Protein AF-A0A0C3EF83-F1 (afdb_monomer)

Radius of gyration: 28.81 Å; Cα contacts (8 Å, |Δi|>4): 236; chains: 1; bounding box: 67×46×87 Å

Foldseek 3Di:
DPDDPVLQDPPPPPLSCCLPVDPDDCPPVSCVVSVVVSVVSSVVSVVVVVVVVQVVLLVVQLVVVVVLVCVVLVPDPPDLLSLLAFASLQLCVQPVNVVVSRDPDDHDDNVNVVVCVVSSVVSSVVSSVVLLVLLLVLVDPPPPPDPDDDDDPDPPVPDRPSLLLQFLLSWKAQLDPPPRAIDGPPVSSVDCCNNVPPDGPVVRSVSIHGPNQLSVLVQVVCVVVVHDRSDGNVVQQVCAQPDADPPPDPVRRGRHRPRCSSPVPVVPD

Sequence (269 aa):
MGWDEKYFTSRWNLEWTALVNQPRELTPRIWKIIRPKLEAILEASKAAELKMARQARLLQRRSELIPIWSKFVGGMPDTQERWLMPNLVDAGSLPTIADMLMEDDTPLTEERFFARVDPILSDVGHFQRTVKRDLVKLLTPKKNPPKTTSRTADNVEGDVDLTVLDNASSLFYCPTWNCGQLFGFPAIFAHSHVKGASLAWDALKHLIKHAGEAGSIVLQVLKIFGLAKDTHSASLNELDGRCVCLCGHPKFRAPMDFIPLVRPDLYSF

Secondary structure (DSSP, 8-state):
----GGGS--TT-HHHHHHH--SS---HHHHHHHHHHHHHHHHHHHHHHHHHHHHHHHHHHHHHHHHHHHHHHHHS-SSHHHHTSPPHHHHTTSHHHHHHHHSSS----HHHHHTTHHHHHHHHHHHHHHHHHHHHHHHS---PPPS---------------GGGGBTT-EEE-SSTTT--EEETTHHHHSHHHHT-SS-HHHHTTT-EE-HHHHHHHHHHHHHTT--TT-BHHHHHTTTT-B--TT--GGG-S-B-HHHHH-GGGG--

Solvent-accessible surface area (backbone atoms only — not comparable to full-atom values): 15884 Å² total; per-residue (Å²): 135,91,69,65,73,87,41,56,70,61,93,80,40,63,67,59,44,59,68,71,67,50,99,58,83,80,43,75,71,55,41,69,64,44,49,64,55,54,50,51,51,36,51,52,42,47,52,50,51,52,51,50,52,52,50,53,50,40,52,51,40,53,60,47,42,49,63,49,53,51,49,55,62,62,72,46,66,99,43,72,71,54,36,60,51,67,36,74,61,40,42,56,63,31,65,64,45,35,49,63,54,66,50,80,98,59,82,73,47,65,68,64,53,60,76,42,44,68,62,44,51,51,44,48,52,54,48,43,52,49,51,52,53,55,51,50,58,52,68,48,78,81,69,76,74,72,93,69,92,70,94,71,89,76,84,72,82,65,90,72,78,66,67,59,44,44,18,53,40,37,31,29,34,51,59,51,90,87,63,75,47,76,29,42,62,67,55,48,36,62,35,64,78,54,49,67,37,93,58,36,62,84,64,45,60,75,48,43,40,57,34,63,68,46,21,53,45,38,49,52,54,29,52,75,73,72,46,60,82,76,40,41,38,70,68,46,61,72,47,42,60,65,45,61,55,85,83,72,50,80,94,36,64,57,55,34,41,62,67,54,71,51,43,61,76,83,67,76,122

Organism: Piloderma croceum (strain F 1598) (NCBI:txid765440)

Mean predicted aligned error: 6.52 Å

Structure (mmCIF, N/CA/C/O backbone):
data_AF-A0A0C3EF83-F1
#
_entry.id   AF-A0A0C3EF83-F1
#
loop_
_atom_site.group_PDB
_atom_site.id
_atom_site.type_symbol
_atom_site.label_atom_id
_atom_site.label_alt_id
_atom_site.label_comp_id
_atom_site.label_asym_id
_atom_site.label_entity_id
_atom_site.label_seq_id
_atom_site.pdbx_PDB_ins_code
_atom_site.Cartn_x
_atom_site.Cartn_y
_atom_site.Cartn_z
_atom_site.occupancy
_atom_site.B_iso_or_equiv
_atom_site.auth_seq_id
_atom_site.auth_comp_id
_atom_site.auth_asym_id
_atom_site.auth_atom_id
_atom_site.pdbx_PDB_model_num
ATOM 1 N N . MET A 1 1 ? 27.294 0.255 -41.220 1.00 70.00 1 MET A N 1
ATOM 2 C CA . MET A 1 1 ? 26.797 -0.841 -40.357 1.00 70.00 1 MET A CA 1
ATOM 3 C C . MET A 1 1 ? 25.281 -0.773 -40.106 1.00 70.00 1 MET A C 1
ATOM 5 O O . MET A 1 1 ? 24.789 -1.636 -39.403 1.00 70.00 1 MET A O 1
ATOM 9 N N . GLY A 1 2 ? 24.528 0.179 -40.688 1.00 86.12 2 GLY A N 1
ATOM 10 C CA . GLY A 1 2 ? 23.056 0.218 -40.574 1.00 86.12 2 GLY A CA 1
ATOM 11 C C . GLY A 1 2 ? 22.508 0.649 -39.205 1.00 86.12 2 GLY A C 1
ATOM 12 O O . GLY A 1 2 ? 21.301 0.628 -39.006 1.00 86.12 2 GLY A O 1
ATOM 13 N N . TRP A 1 3 ? 23.385 1.034 -38.277 1.00 87.56 3 TRP A N 1
ATOM 14 C CA . TRP A 1 3 ? 23.021 1.542 -36.958 1.00 87.56 3 TRP A CA 1
ATOM 15 C C . TRP A 1 3 ? 22.771 3.049 -37.008 1.00 87.56 3 TRP A C 1
ATOM 17 O O . TRP A 1 3 ? 23.495 3.766 -37.698 1.00 87.56 3 TRP A O 1
ATOM 27 N N . ASP A 1 4 ? 21.767 3.499 -36.261 1.00 87.81 4 ASP A N 1
ATOM 28 C CA . ASP A 1 4 ? 21.498 4.917 -36.008 1.00 87.81 4 ASP A CA 1
ATOM 29 C C . ASP A 1 4 ? 22.619 5.502 -35.128 1.00 87.81 4 ASP A C 1
ATOM 31 O O . ASP A 1 4 ? 23.035 4.879 -34.145 1.00 87.81 4 ASP A O 1
ATOM 35 N N . GLU A 1 5 ? 23.113 6.686 -35.496 1.00 88.25 5 GLU A N 1
ATOM 36 C CA . GLU A 1 5 ? 24.227 7.376 -34.836 1.00 88.25 5 GLU A CA 1
ATOM 37 C C . GLU A 1 5 ? 23.939 7.649 -33.355 1.00 88.25 5 GLU A C 1
ATOM 39 O O . GLU A 1 5 ? 24.857 7.631 -32.539 1.00 88.25 5 GLU A O 1
ATOM 44 N N . LYS A 1 6 ? 22.665 7.798 -32.966 1.00 87.69 6 LYS A N 1
ATOM 45 C CA . LYS A 1 6 ? 22.286 8.018 -31.559 1.00 87.69 6 LYS A CA 1
ATOM 46 C C . LYS A 1 6 ? 22.685 6.876 -30.619 1.00 87.69 6 LYS A C 1
ATOM 48 O O . LYS A 1 6 ? 22.855 7.101 -29.426 1.00 87.69 6 LYS A O 1
ATOM 53 N N . TYR A 1 7 ? 22.836 5.656 -31.144 1.00 83.00 7 TYR A N 1
ATOM 54 C CA . TYR A 1 7 ? 23.257 4.500 -30.350 1.00 83.00 7 TYR A CA 1
ATOM 55 C C . TYR A 1 7 ? 24.771 4.413 -30.197 1.00 83.00 7 TYR A C 1
ATOM 57 O O . TYR A 1 7 ? 25.251 3.570 -29.435 1.00 83.00 7 TYR A O 1
ATOM 65 N N . PHE A 1 8 ? 25.531 5.246 -30.914 1.00 85.69 8 PHE A N 1
ATOM 66 C CA . PHE A 1 8 ? 26.974 5.278 -30.762 1.00 85.69 8 PHE A CA 1
ATOM 67 C C . PHE A 1 8 ? 27.268 5.773 -29.358 1.00 85.69 8 PHE A C 1
ATOM 69 O O . PHE A 1 8 ? 26.918 6.888 -28.966 1.00 85.69 8 PHE A O 1
ATOM 76 N N . THR A 1 9 ? 27.861 4.884 -28.565 1.00 77.25 9 THR A N 1
ATOM 77 C CA . THR A 1 9 ? 28.159 5.173 -27.171 1.00 77.25 9 THR A CA 1
ATOM 78 C C . THR A 1 9 ? 28.987 6.444 -27.095 1.00 77.25 9 THR A C 1
ATOM 80 O O . THR A 1 9 ? 29.851 6.663 -27.946 1.00 77.25 9 THR A O 1
ATOM 83 N N . SER A 1 10 ? 28.745 7.273 -26.076 1.00 76.50 10 SER A N 1
ATOM 84 C CA . SER A 1 10 ? 29.515 8.507 -25.925 1.00 76.50 10 SER A CA 1
ATOM 85 C C . SER A 1 10 ? 31.019 8.213 -25.981 1.00 76.50 10 SER A C 1
ATOM 87 O O . SER A 1 10 ? 31.455 7.129 -25.586 1.00 76.50 10 SER A O 1
ATOM 89 N N . ARG A 1 11 ? 31.822 9.203 -26.386 1.00 71.69 11 ARG A N 1
ATOM 90 C CA . ARG A 1 11 ? 33.301 9.145 -26.392 1.00 71.69 11 ARG A CA 1
ATOM 91 C C . ARG A 1 11 ? 33.940 8.646 -25.082 1.00 71.69 11 ARG A C 1
ATOM 93 O O . ARG A 1 11 ? 35.128 8.344 -25.050 1.00 71.69 11 ARG A O 1
ATOM 100 N N . TRP A 1 12 ? 33.158 8.578 -24.006 1.00 73.88 12 TRP A N 1
ATOM 101 C CA . TRP A 1 12 ? 33.540 8.098 -22.685 1.00 73.88 12 TRP A CA 1
ATOM 102 C C . TRP A 1 12 ? 33.384 6.581 -22.485 1.00 73.88 12 TRP A C 1
ATOM 104 O O . TRP A 1 12 ? 33.789 6.076 -21.442 1.00 73.88 12 TRP A O 1
ATOM 114 N N . ASN A 1 13 ? 32.833 5.827 -23.446 1.00 87.44 13 ASN A N 1
ATOM 115 C CA . ASN A 1 13 ? 32.869 4.366 -23.388 1.00 87.44 13 ASN A CA 1
ATOM 116 C C . ASN A 1 13 ? 34.285 3.881 -23.744 1.00 87.44 13 ASN A C 1
ATOM 118 O O . ASN A 1 13 ? 34.687 3.870 -24.907 1.00 87.44 13 ASN A O 1
ATOM 122 N N . LEU A 1 14 ? 35.051 3.504 -22.718 1.00 90.56 14 LEU A N 1
ATOM 123 C CA . LEU A 1 14 ? 36.450 3.094 -22.853 1.00 90.56 14 LEU A CA 1
ATOM 124 C C . LEU A 1 14 ? 36.625 1.860 -23.746 1.00 90.56 14 LEU A C 1
ATOM 126 O O . LEU A 1 14 ? 37.608 1.783 -24.477 1.00 90.56 14 LEU A O 1
ATOM 130 N N . GLU A 1 15 ? 35.678 0.920 -23.716 1.00 92.31 15 GLU A N 1
ATOM 131 C CA . GLU A 1 15 ? 35.739 -0.302 -24.521 1.00 92.31 15 GLU A CA 1
ATOM 132 C C . GLU A 1 15 ? 35.537 0.009 -26.007 1.00 92.31 15 GLU A C 1
ATOM 134 O O . GLU A 1 15 ? 36.329 -0.417 -26.847 1.00 92.31 15 GLU A O 1
ATOM 139 N N . TRP A 1 16 ? 34.539 0.832 -26.327 1.00 93.06 16 TRP A N 1
ATOM 140 C CA . TRP A 1 16 ? 34.314 1.333 -27.681 1.00 93.06 16 TRP A CA 1
ATOM 141 C C . TRP A 1 16 ? 35.537 2.089 -28.209 1.00 93.06 16 TRP A C 1
ATOM 143 O O . TRP A 1 16 ? 36.054 1.783 -29.284 1.00 93.06 16 TRP A O 1
ATOM 153 N N . THR A 1 17 ? 36.044 3.043 -27.427 1.00 91.44 17 THR A N 1
ATOM 154 C CA . THR A 1 17 ? 37.211 3.854 -27.787 1.00 91.44 17 THR A CA 1
ATOM 155 C C . THR A 1 17 ? 38.451 2.984 -27.996 1.00 91.44 17 THR A C 1
ATOM 157 O O . THR A 1 17 ? 39.172 3.198 -28.964 1.00 91.44 17 THR A O 1
ATOM 160 N N . ALA A 1 18 ? 38.681 1.963 -27.165 1.00 93.12 18 ALA A N 1
ATOM 161 C CA . ALA A 1 18 ? 39.801 1.032 -27.329 1.00 93.12 18 ALA A CA 1
ATOM 162 C C . ALA A 1 18 ? 39.679 0.153 -28.588 1.00 93.12 18 ALA A C 1
ATOM 164 O O . ALA A 1 18 ? 40.687 -0.231 -29.186 1.00 93.12 18 ALA A O 1
ATOM 165 N N . LEU A 1 19 ? 38.452 -0.175 -29.001 1.00 93.06 19 LEU A N 1
ATOM 166 C CA . LEU A 1 19 ? 38.191 -0.942 -30.217 1.00 93.06 19 LEU A CA 1
ATOM 167 C C . LEU A 1 19 ? 38.349 -0.094 -31.485 1.00 93.06 19 LEU A C 1
ATOM 169 O O . LEU A 1 19 ? 38.880 -0.593 -32.473 1.00 93.06 19 LEU A O 1
ATOM 173 N N . VAL A 1 20 ? 37.910 1.165 -31.470 1.00 90.75 20 VAL A N 1
ATOM 174 C CA . VAL A 1 20 ? 37.935 2.044 -32.652 1.00 90.75 20 VAL A CA 1
ATOM 175 C C . VAL A 1 20 ? 39.277 2.766 -32.807 1.00 90.75 20 VAL A C 1
ATOM 177 O O . VAL A 1 20 ? 39.812 2.825 -33.913 1.00 90.75 20 VAL A O 1
ATOM 180 N N . ASN A 1 21 ? 39.868 3.258 -31.715 1.00 91.50 21 ASN A N 1
ATOM 181 C CA . ASN A 1 21 ? 41.103 4.048 -31.737 1.00 91.50 21 ASN A CA 1
ATOM 182 C C . ASN A 1 21 ? 42.337 3.164 -31.543 1.00 91.50 21 ASN A C 1
ATOM 184 O O . ASN A 1 21 ? 43.102 3.320 -30.588 1.00 91.50 21 ASN A O 1
ATOM 188 N N . GLN A 1 22 ? 42.531 2.213 -32.454 1.00 90.50 22 GLN A N 1
ATOM 189 C CA . GLN A 1 22 ? 43.746 1.408 -32.463 1.00 90.50 22 GLN A CA 1
ATOM 190 C C . GLN A 1 22 ? 44.892 2.174 -33.138 1.00 90.50 22 GLN A C 1
ATOM 192 O O . GLN A 1 22 ? 44.680 2.805 -34.169 1.00 90.50 22 GLN A O 1
ATOM 197 N N . PRO A 1 23 ? 46.132 2.087 -32.620 1.00 94.19 23 PRO A N 1
ATOM 198 C CA . PRO A 1 23 ? 47.292 2.741 -33.235 1.00 94.19 23 PRO A CA 1
ATOM 199 C C . PRO A 1 23 ? 47.690 2.126 -34.586 1.00 94.19 23 PRO A C 1
ATOM 201 O O . PRO A 1 23 ? 48.554 2.655 -35.277 1.00 94.19 23 PRO A O 1
ATOM 204 N N . ARG A 1 24 ? 47.105 0.978 -34.948 1.00 92.25 24 ARG A N 1
ATOM 205 C CA . ARG A 1 24 ? 47.346 0.266 -36.205 1.00 92.25 24 ARG A CA 1
ATOM 206 C C . ARG A 1 24 ? 46.140 0.428 -37.117 1.00 92.25 24 ARG A C 1
ATOM 208 O O . ARG A 1 24 ? 45.010 0.459 -36.637 1.00 92.25 24 ARG A O 1
ATOM 215 N N . GLU A 1 25 ? 46.381 0.441 -38.424 1.00 92.88 25 GLU A N 1
ATOM 216 C CA . GLU A 1 25 ? 45.306 0.477 -39.413 1.00 92.88 25 GLU A CA 1
ATOM 217 C C . GLU A 1 25 ? 44.348 -0.713 -39.245 1.00 92.88 25 GLU A C 1
ATOM 219 O O . GLU A 1 25 ? 44.763 -1.866 -39.070 1.00 92.88 25 GLU A O 1
ATOM 224 N N . LEU A 1 26 ? 43.044 -0.431 -39.320 1.00 92.88 26 LEU A N 1
ATOM 225 C CA . LEU A 1 26 ? 41.980 -1.427 -39.220 1.00 92.88 26 LEU A CA 1
ATOM 226 C C . LEU A 1 26 ? 41.915 -2.267 -40.505 1.00 92.88 26 LEU A C 1
ATOM 228 O O . LEU A 1 26 ? 41.059 -2.071 -41.365 1.00 92.88 26 LEU A O 1
ATOM 232 N N . THR A 1 27 ? 42.832 -3.228 -40.636 1.00 96.25 27 THR A N 1
ATOM 233 C CA . THR A 1 27 ? 42.828 -4.186 -41.754 1.00 96.25 27 THR A CA 1
ATOM 234 C C . THR A 1 27 ? 41.523 -4.999 -41.785 1.00 96.25 27 THR A C 1
ATOM 236 O O . THR A 1 27 ? 40.911 -5.211 -40.733 1.00 96.25 27 THR A O 1
ATOM 239 N N . PRO A 1 28 ? 41.114 -5.569 -42.937 1.00 96.94 28 PRO A N 1
ATOM 240 C CA . PRO A 1 28 ? 39.898 -6.387 -43.025 1.00 96.94 28 PRO A CA 1
ATOM 241 C C . PRO A 1 28 ? 39.838 -7.535 -42.003 1.00 96.94 28 PRO A C 1
ATOM 243 O O . PRO A 1 28 ? 38.771 -7.862 -41.482 1.00 96.94 28 PRO A O 1
ATOM 246 N N . ARG A 1 29 ? 40.994 -8.125 -41.664 1.00 96.00 29 ARG A N 1
ATOM 247 C CA . ARG A 1 29 ? 41.107 -9.165 -40.632 1.00 96.00 29 ARG A CA 1
ATOM 248 C C . ARG A 1 29 ? 40.818 -8.620 -39.233 1.00 96.00 29 ARG A C 1
ATOM 250 O O . ARG A 1 29 ? 40.078 -9.256 -38.488 1.00 96.00 29 ARG A O 1
ATOM 257 N N . ILE A 1 30 ? 41.398 -7.472 -38.880 1.00 94.62 30 ILE A N 1
ATOM 258 C CA . ILE A 1 30 ? 41.176 -6.806 -37.587 1.00 94.62 30 ILE A CA 1
ATOM 259 C C . ILE A 1 30 ? 39.714 -6.360 -37.481 1.00 94.62 30 ILE A C 1
ATOM 261 O O . ILE A 1 30 ? 3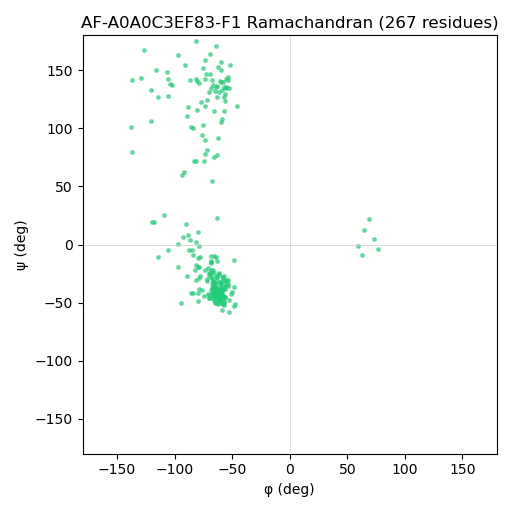9.056 -6.624 -36.476 1.00 94.62 30 ILE A O 1
ATOM 265 N N . TRP A 1 31 ? 39.170 -5.787 -38.555 1.00 94.62 31 TRP A N 1
ATOM 266 C CA . TRP A 1 31 ? 37.769 -5.390 -38.630 1.00 94.62 31 TRP A CA 1
ATOM 267 C C . TRP A 1 31 ? 36.813 -6.563 -38.393 1.00 94.62 31 TRP A C 1
ATOM 269 O O . TRP A 1 31 ? 35.883 -6.441 -37.600 1.00 94.62 31 TRP A O 1
ATOM 279 N N . LYS A 1 32 ? 37.074 -7.735 -38.993 1.00 96.56 32 LYS A N 1
ATOM 280 C CA . LYS A 1 32 ? 36.277 -8.957 -38.772 1.00 96.56 32 LYS A CA 1
ATOM 281 C C . LYS A 1 32 ? 36.229 -9.388 -37.296 1.00 96.56 32 LYS A C 1
ATOM 283 O O . LYS A 1 32 ? 35.248 -9.997 -36.885 1.00 96.56 32 LYS A O 1
ATOM 288 N N . ILE A 1 33 ? 37.262 -9.073 -36.511 1.00 96.12 33 ILE A N 1
ATOM 289 C CA . ILE A 1 33 ? 37.344 -9.386 -35.073 1.00 96.12 33 ILE A CA 1
ATOM 290 C C . ILE A 1 33 ? 36.639 -8.319 -34.226 1.00 96.12 33 ILE A C 1
ATOM 292 O O . ILE A 1 33 ? 35.967 -8.647 -33.251 1.00 96.12 33 ILE A O 1
ATOM 296 N N . ILE A 1 34 ? 36.810 -7.043 -34.573 1.00 95.50 34 ILE A N 1
ATOM 297 C CA . ILE A 1 34 ? 36.300 -5.914 -33.784 1.00 95.50 34 ILE A CA 1
ATOM 298 C C . ILE A 1 34 ? 34.808 -5.687 -34.019 1.00 95.50 34 ILE A C 1
ATOM 300 O O . ILE A 1 34 ? 34.079 -5.407 -33.071 1.00 95.50 34 ILE A O 1
ATOM 304 N N . ARG A 1 35 ? 34.340 -5.852 -35.259 1.00 94.12 35 ARG A N 1
ATOM 305 C CA . ARG A 1 35 ? 32.947 -5.626 -35.650 1.00 94.12 35 ARG A CA 1
ATOM 306 C C . ARG A 1 35 ? 31.914 -6.291 -34.724 1.00 94.12 35 ARG A C 1
ATOM 308 O O . ARG A 1 35 ? 31.066 -5.552 -34.236 1.00 94.12 35 ARG A O 1
ATOM 315 N N . PRO A 1 36 ? 31.966 -7.605 -34.419 1.00 96.44 36 PRO A N 1
ATOM 316 C CA . PRO A 1 36 ? 30.969 -8.221 -33.537 1.00 96.44 36 PRO A CA 1
ATOM 317 C C . PRO A 1 36 ? 30.994 -7.652 -32.110 1.00 96.44 36 PRO A C 1
ATOM 319 O O . PRO A 1 36 ? 29.960 -7.605 -31.453 1.00 96.44 36 PRO A O 1
ATOM 322 N N . LYS A 1 37 ? 32.150 -7.176 -31.626 1.00 95.75 37 LYS A N 1
ATOM 323 C CA . LYS A 1 37 ? 32.244 -6.513 -30.315 1.00 95.75 37 LYS A CA 1
ATOM 324 C C . LYS A 1 37 ? 31.587 -5.136 -30.339 1.00 95.75 37 LYS A C 1
ATOM 326 O O . LYS A 1 37 ? 30.853 -4.799 -29.419 1.00 95.75 37 LYS A O 1
ATOM 331 N N . LEU A 1 38 ? 31.815 -4.365 -31.404 1.00 93.62 38 LEU A N 1
ATOM 332 C CA . LEU A 1 38 ? 31.131 -3.086 -31.605 1.00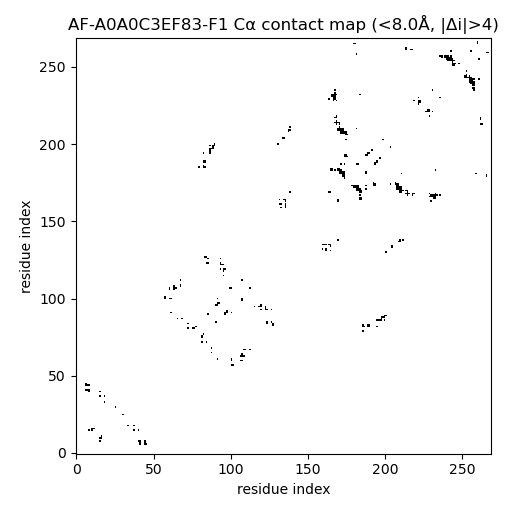 93.62 38 LEU A CA 1
ATOM 333 C C . LEU A 1 38 ? 29.615 -3.288 -31.716 1.00 93.62 38 LEU A C 1
ATOM 335 O O . LEU A 1 38 ? 28.868 -2.565 -31.070 1.00 93.62 38 LEU A O 1
ATOM 339 N N . GLU A 1 39 ? 29.158 -4.289 -32.474 1.00 94.62 39 GLU A N 1
ATOM 340 C CA . GLU A 1 39 ? 27.733 -4.631 -32.591 1.00 94.62 39 GLU A CA 1
ATOM 341 C C . GLU A 1 39 ? 27.129 -5.010 -31.226 1.00 94.62 39 GLU A C 1
ATOM 343 O O . GLU A 1 39 ? 26.085 -4.472 -30.868 1.00 94.62 39 GLU A O 1
ATOM 348 N N . ALA A 1 40 ? 27.821 -5.813 -30.408 1.00 94.88 40 ALA A N 1
ATOM 349 C CA . ALA A 1 40 ? 27.372 -6.145 -29.052 1.00 94.88 40 ALA A CA 1
ATOM 350 C C . ALA A 1 40 ? 27.264 -4.912 -28.131 1.00 94.88 40 ALA A C 1
ATOM 352 O O . ALA A 1 40 ? 26.302 -4.785 -27.371 1.00 94.88 40 ALA A O 1
ATOM 353 N N . ILE A 1 41 ? 28.217 -3.973 -28.213 1.00 93.38 41 ILE A N 1
ATOM 354 C CA . ILE A 1 41 ? 28.158 -2.709 -27.459 1.00 93.38 41 ILE A CA 1
ATOM 355 C C . ILE A 1 41 ? 26.946 -1.872 -27.900 1.00 93.38 41 ILE A C 1
ATOM 357 O O . ILE A 1 41 ? 26.241 -1.320 -27.052 1.00 93.38 41 ILE A O 1
ATOM 361 N N . LEU A 1 42 ? 26.669 -1.796 -29.206 1.00 92.69 42 LEU A N 1
ATOM 362 C CA . LEU A 1 42 ? 25.517 -1.061 -29.742 1.00 92.69 42 LEU A CA 1
ATOM 363 C C . LEU A 1 42 ? 24.186 -1.699 -29.334 1.00 92.69 42 LEU A C 1
ATOM 365 O O . LEU A 1 42 ? 23.264 -0.983 -28.943 1.00 92.69 42 LEU A O 1
ATOM 369 N N . GLU A 1 43 ? 24.086 -3.029 -29.363 1.00 94.56 43 GLU A N 1
ATOM 370 C CA . GLU A 1 43 ? 22.914 -3.767 -28.878 1.00 94.56 43 GLU A CA 1
ATOM 371 C C . GLU A 1 43 ? 22.655 -3.512 -27.393 1.00 94.56 43 GLU A C 1
ATOM 373 O O . GLU A 1 43 ? 21.523 -3.213 -27.005 1.00 94.56 43 GLU A O 1
ATOM 378 N N . ALA A 1 44 ? 23.703 -3.565 -26.567 1.00 92.94 44 ALA A N 1
ATOM 379 C CA . ALA A 1 44 ? 23.599 -3.279 -25.142 1.00 92.94 44 ALA A CA 1
ATOM 380 C C . ALA A 1 44 ? 23.166 -1.827 -24.889 1.00 92.94 44 ALA A C 1
ATOM 382 O O . ALA A 1 44 ? 22.292 -1.581 -24.056 1.00 92.94 44 ALA A O 1
ATOM 383 N N . SER A 1 45 ? 23.727 -0.873 -25.642 1.00 91.62 45 SER A N 1
ATOM 384 C CA . SER A 1 45 ? 23.360 0.545 -25.565 1.00 91.62 45 SER A CA 1
ATOM 385 C C . SER A 1 45 ? 21.890 0.764 -25.933 1.00 91.62 45 SER A C 1
ATOM 387 O O . SER A 1 45 ? 21.143 1.379 -25.172 1.00 91.62 45 SER A O 1
ATOM 389 N N . LYS A 1 46 ? 21.429 0.172 -27.042 1.00 93.31 46 LYS A N 1
ATOM 390 C CA . LYS A 1 46 ? 20.023 0.217 -27.465 1.00 93.31 46 LYS A CA 1
ATOM 391 C C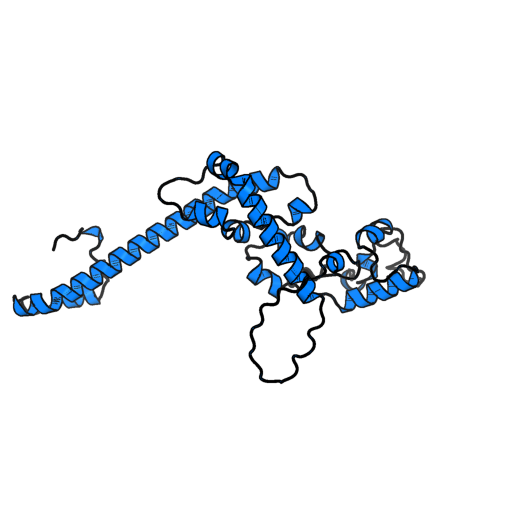 . LYS A 1 46 ? 19.091 -0.396 -26.417 1.00 93.31 46 LYS A C 1
ATOM 393 O O . LYS A 1 46 ? 18.050 0.182 -26.113 1.00 93.31 46 LYS A O 1
ATOM 398 N N . ALA A 1 47 ? 19.451 -1.544 -25.842 1.00 94.25 47 ALA A N 1
ATOM 399 C CA . ALA A 1 47 ? 18.664 -2.180 -24.787 1.00 94.25 47 ALA A CA 1
ATOM 400 C C . ALA A 1 47 ? 18.596 -1.315 -23.515 1.00 94.25 47 ALA A C 1
ATOM 402 O O . ALA A 1 47 ? 17.535 -1.209 -22.895 1.00 94.25 47 ALA A O 1
ATOM 403 N N . ALA A 1 48 ? 19.703 -0.667 -23.143 1.00 92.56 48 ALA A N 1
ATOM 404 C CA . ALA A 1 48 ? 19.753 0.257 -22.017 1.00 92.56 48 ALA A CA 1
ATOM 405 C C . ALA A 1 48 ? 18.876 1.495 -22.256 1.00 92.56 48 ALA A C 1
ATOM 407 O O . ALA A 1 48 ? 18.110 1.870 -21.369 1.00 92.56 48 ALA A O 1
ATOM 408 N N . GLU A 1 49 ? 18.923 2.089 -23.450 1.00 93.12 49 GLU A N 1
ATOM 409 C CA . GLU A 1 49 ? 18.076 3.226 -23.824 1.00 93.12 49 GLU A CA 1
ATOM 410 C C . GLU A 1 49 ? 16.590 2.857 -23.789 1.00 93.12 49 GLU A C 1
ATOM 412 O O . GLU A 1 49 ? 15.801 3.562 -23.163 1.00 93.12 49 GLU A O 1
ATOM 417 N N . LEU A 1 50 ? 16.209 1.708 -24.357 1.00 92.50 50 LEU A N 1
ATOM 418 C CA . LEU A 1 50 ? 14.834 1.202 -24.289 1.00 92.50 50 LEU A CA 1
ATOM 419 C C . LEU A 1 50 ? 14.379 0.979 -22.841 1.00 92.50 50 LEU A C 1
ATOM 421 O O . LEU A 1 50 ? 13.257 1.333 -22.478 1.00 92.50 50 LEU A O 1
ATOM 425 N N . LYS A 1 51 ? 15.252 0.433 -21.987 1.00 94.19 51 LYS A N 1
ATOM 426 C CA . LYS A 1 51 ? 14.967 0.251 -20.559 1.00 94.19 51 LYS A CA 1
ATOM 427 C C . LYS A 1 51 ? 14.782 1.591 -19.842 1.00 94.19 51 LYS A C 1
ATOM 429 O O . LYS A 1 51 ? 13.838 1.722 -19.065 1.00 94.19 51 LYS A O 1
ATOM 434 N N . MET A 1 52 ? 15.643 2.575 -20.103 1.00 93.75 52 MET A N 1
ATOM 435 C CA . MET A 1 52 ? 15.525 3.920 -19.530 1.00 93.75 52 MET A CA 1
ATOM 436 C C . MET A 1 52 ? 14.257 4.625 -20.009 1.00 93.75 52 MET A C 1
ATOM 438 O O . MET A 1 52 ? 13.536 5.174 -19.183 1.00 93.75 52 MET A O 1
ATOM 442 N N . ALA A 1 53 ? 13.937 4.556 -21.303 1.00 93.31 53 ALA A N 1
ATOM 443 C CA . ALA A 1 53 ? 12.710 5.115 -21.864 1.00 93.31 53 ALA A CA 1
ATOM 444 C C . ALA A 1 53 ? 11.464 4.480 -21.226 1.00 93.31 53 ALA A C 1
ATOM 446 O O . ALA A 1 53 ? 10.549 5.190 -20.809 1.00 93.31 53 ALA A O 1
ATOM 447 N N . ARG A 1 54 ? 11.462 3.151 -21.053 1.00 93.12 54 ARG A N 1
ATOM 448 C CA . ARG A 1 54 ? 10.394 2.428 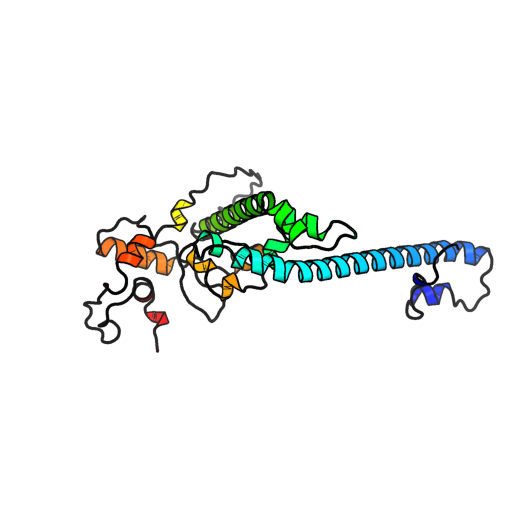-20.347 1.00 93.12 54 ARG A CA 1
ATOM 449 C C . ARG A 1 54 ? 10.272 2.867 -18.887 1.00 93.12 54 ARG A C 1
ATOM 451 O O . ARG A 1 54 ? 9.164 3.082 -18.406 1.00 93.12 54 ARG A O 1
ATOM 458 N N . GLN A 1 55 ? 11.389 3.022 -18.178 1.00 93.88 55 GLN A N 1
ATOM 459 C CA . GLN A 1 55 ? 11.386 3.469 -16.785 1.00 93.88 55 GLN A CA 1
ATOM 460 C C . GLN A 1 55 ? 10.920 4.925 -16.647 1.00 93.88 55 GLN A C 1
ATOM 462 O O . GLN A 1 55 ? 10.125 5.223 -15.759 1.00 93.88 55 GLN A O 1
ATOM 467 N N . ALA A 1 56 ? 11.366 5.817 -17.533 1.00 94.50 56 ALA A N 1
ATOM 468 C CA . ALA A 1 56 ? 10.917 7.205 -17.580 1.00 94.50 56 ALA A CA 1
ATOM 469 C C . ALA A 1 56 ? 9.404 7.284 -17.822 1.00 94.50 56 ALA A C 1
ATOM 471 O O . ALA A 1 56 ? 8.703 7.997 -17.107 1.00 94.50 56 ALA A O 1
ATOM 472 N N . ARG A 1 57 ? 8.884 6.472 -18.749 1.00 93.75 57 ARG A N 1
ATOM 473 C CA . ARG A 1 57 ? 7.446 6.353 -19.020 1.00 93.75 57 ARG A CA 1
ATOM 474 C C . ARG A 1 57 ? 6.667 5.839 -17.809 1.00 93.75 57 ARG A C 1
ATOM 476 O O . ARG A 1 57 ? 5.630 6.399 -17.471 1.00 93.75 57 ARG A O 1
ATOM 483 N N . LEU A 1 58 ? 7.178 4.820 -17.116 1.00 94.06 58 LEU A N 1
ATOM 484 C CA . LEU A 1 58 ? 6.563 4.319 -15.884 1.00 94.06 58 LEU A CA 1
ATOM 485 C C . LEU A 1 58 ? 6.494 5.411 -14.805 1.00 94.06 58 LEU A C 1
ATOM 487 O O . LEU A 1 58 ? 5.468 5.563 -14.146 1.00 94.06 58 LEU A O 1
ATOM 491 N N . LEU A 1 59 ? 7.573 6.178 -14.620 1.00 94.25 59 LEU A N 1
ATOM 492 C CA . LEU A 1 59 ? 7.615 7.286 -13.661 1.00 94.25 59 LEU A CA 1
ATOM 493 C C . LEU A 1 59 ? 6.627 8.394 -14.034 1.00 94.25 59 LEU A C 1
ATOM 495 O O . LEU A 1 59 ? 5.894 8.865 -13.165 1.00 94.25 59 LEU A O 1
ATOM 499 N N . GLN A 1 60 ? 6.559 8.756 -15.316 1.00 95.12 60 GLN A N 1
ATOM 500 C CA . GLN A 1 60 ? 5.577 9.708 -15.822 1.00 95.12 60 GLN A CA 1
ATOM 501 C C . GLN A 1 60 ? 4.151 9.236 -15.512 1.00 95.12 60 GLN A C 1
ATOM 503 O O . GLN A 1 60 ? 3.377 9.973 -14.911 1.00 95.12 60 GLN A O 1
ATOM 508 N N . ARG A 1 61 ? 3.807 7.983 -15.806 1.00 95.88 61 ARG A N 1
ATOM 509 C CA . ARG A 1 61 ? 2.457 7.469 -15.530 1.00 95.88 61 ARG A CA 1
ATOM 510 C C . ARG A 1 61 ? 2.130 7.347 -14.058 1.00 95.88 61 ARG A C 1
ATOM 512 O O . ARG A 1 61 ? 0.996 7.577 -13.656 1.00 95.88 61 ARG A O 1
ATOM 519 N N . ARG A 1 62 ? 3.120 7.024 -13.229 1.00 95.75 62 ARG A N 1
ATOM 520 C CA . ARG A 1 62 ? 2.945 7.099 -11.777 1.00 95.75 62 ARG A CA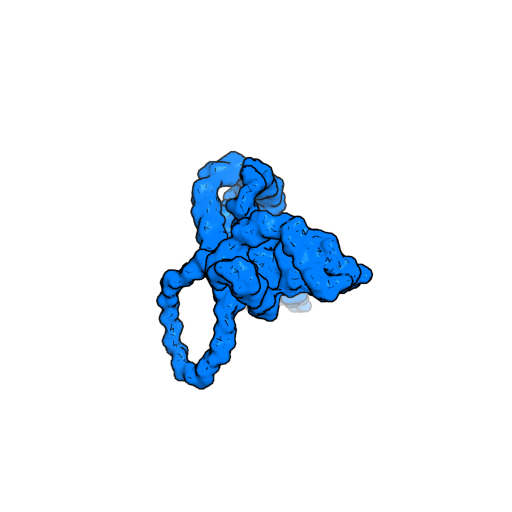 1
ATOM 521 C C . ARG A 1 62 ? 2.609 8.520 -11.344 1.00 95.75 62 ARG A C 1
ATOM 523 O O . ARG A 1 62 ? 1.768 8.666 -10.469 1.00 95.75 62 ARG A O 1
ATOM 530 N N . SER A 1 63 ? 3.209 9.539 -11.966 1.00 96.19 63 SER A N 1
ATOM 531 C CA . SER A 1 63 ? 2.864 10.942 -11.705 1.00 96.19 63 SER A CA 1
ATOM 532 C C . SER A 1 63 ? 1.446 11.302 -12.175 1.00 96.19 63 SER A C 1
ATOM 534 O O . SER A 1 63 ? 0.745 12.013 -11.462 1.00 96.19 63 SER A O 1
ATOM 536 N N . GLU A 1 64 ? 0.991 10.740 -13.302 1.00 97.25 64 GLU A N 1
ATOM 537 C CA . GLU A 1 64 ? -0.385 10.880 -13.812 1.00 97.25 64 GLU A CA 1
ATOM 538 C C . GLU A 1 64 ? -1.412 10.199 -12.885 1.00 97.25 64 GLU A C 1
ATOM 540 O O . GLU A 1 64 ? -2.491 10.737 -12.648 1.00 97.25 64 GLU A O 1
ATOM 545 N N . LEU A 1 65 ? -1.063 9.051 -12.290 1.00 97.62 65 LEU A N 1
ATOM 546 C CA . LEU A 1 65 ? -1.924 8.311 -11.363 1.00 97.62 65 LEU A CA 1
ATOM 547 C C . LEU A 1 65 ? -2.194 9.077 -10.058 1.00 97.62 65 LEU A C 1
ATOM 549 O O . LEU A 1 65 ? -3.276 8.934 -9.496 1.00 97.62 65 LEU A O 1
ATOM 553 N N . ILE A 1 66 ? -1.244 9.879 -9.562 1.00 96.75 66 ILE A N 1
ATOM 554 C CA . ILE A 1 66 ? -1.351 10.564 -8.257 1.00 96.75 66 ILE A CA 1
ATOM 555 C C . ILE A 1 66 ? -2.644 11.378 -8.116 1.00 96.75 66 ILE A C 1
ATOM 557 O O . ILE A 1 66 ? -3.397 11.117 -7.169 1.00 96.75 66 ILE A O 1
ATOM 561 N N . PRO A 1 67 ? -2.933 12.359 -8.997 1.00 97.88 67 PRO A N 1
ATOM 562 C CA . PRO A 1 67 ? -4.148 13.157 -8.875 1.00 97.88 67 PRO A CA 1
ATOM 563 C C . PRO A 1 67 ? -5.413 12.314 -9.069 1.00 97.88 67 PRO A C 1
ATOM 565 O O . PRO A 1 67 ? -6.380 12.512 -8.335 1.00 97.88 67 PRO A O 1
ATOM 568 N N . ILE A 1 68 ? -5.394 11.340 -9.985 1.00 98.38 68 ILE A N 1
ATOM 569 C CA . ILE A 1 68 ? -6.545 10.475 -10.286 1.00 98.38 68 ILE A CA 1
ATOM 570 C C . ILE A 1 68 ? -6.899 9.610 -9.071 1.00 98.38 68 ILE A C 1
ATOM 572 O O . ILE A 1 68 ? -8.043 9.608 -8.620 1.00 98.38 68 ILE A O 1
ATOM 576 N N . TRP A 1 69 ? -5.908 8.931 -8.485 1.00 97.69 69 TRP A N 1
ATOM 577 C CA . TRP A 1 69 ? -6.086 8.096 -7.296 1.00 97.69 69 TRP A CA 1
ATOM 578 C C . TRP A 1 69 ? -6.530 8.923 -6.089 1.00 97.69 69 TRP A C 1
ATOM 580 O O . TRP A 1 69 ? -7.448 8.536 -5.368 1.00 97.69 69 TRP A O 1
ATOM 590 N N . SER A 1 70 ? -5.922 10.097 -5.893 1.00 96.00 70 SER A N 1
ATOM 591 C CA . SER A 1 70 ? -6.278 11.001 -4.795 1.00 96.00 70 SER A CA 1
ATOM 592 C C . SER A 1 70 ? -7.720 11.495 -4.914 1.00 96.00 70 SER A C 1
ATOM 594 O O . SER A 1 70 ? -8.427 11.551 -3.910 1.00 96.00 70 SER A O 1
ATOM 596 N N . LYS A 1 71 ? -8.179 11.808 -6.132 1.00 97.44 71 LYS A N 1
ATOM 597 C CA . LYS A 1 71 ? -9.571 12.179 -6.421 1.00 97.44 71 LYS A CA 1
ATOM 598 C C . LYS A 1 71 ? -10.522 11.004 -6.204 1.00 97.44 71 LYS A C 1
ATOM 600 O O . LYS A 1 71 ? -11.552 11.184 -5.564 1.00 97.44 71 LYS A O 1
ATOM 605 N N . PHE A 1 72 ? -10.162 9.813 -6.680 1.00 97.50 72 PHE A N 1
ATOM 606 C CA . PHE A 1 72 ? -10.945 8.589 -6.507 1.00 97.50 72 PHE A CA 1
ATOM 607 C C . PHE A 1 72 ? -11.163 8.255 -5.024 1.00 97.50 72 PHE A C 1
ATOM 609 O O . PHE A 1 72 ? -12.301 8.221 -4.564 1.00 97.50 72 PHE A O 1
ATOM 616 N N . VAL A 1 73 ? -10.084 8.122 -4.246 1.00 96.19 73 VAL A N 1
ATOM 617 C CA . VAL A 1 73 ? -10.157 7.867 -2.794 1.00 96.19 73 VAL A CA 1
ATOM 618 C C . VAL A 1 73 ? -10.759 9.062 -2.045 1.00 96.19 73 VAL A C 1
ATOM 620 O O . VAL A 1 73 ? -11.399 8.900 -1.006 1.00 96.19 73 VAL A O 1
ATOM 623 N N . GLY A 1 74 ? -10.548 10.280 -2.547 1.00 95.25 74 GLY A N 1
ATOM 624 C CA . GLY A 1 74 ? -11.110 11.521 -2.017 1.00 95.25 74 GLY A CA 1
ATOM 625 C C . GLY A 1 74 ? -12.630 11.610 -2.135 1.00 95.25 74 GLY A C 1
ATOM 626 O O . GLY A 1 74 ? -13.266 12.144 -1.231 1.00 95.25 74 GLY A O 1
ATOM 627 N N . GLY A 1 75 ? -13.192 11.070 -3.219 1.00 96.06 75 GLY A N 1
ATOM 628 C CA . GLY A 1 75 ? -14.630 11.036 -3.487 1.00 96.06 75 GLY A CA 1
ATOM 629 C C . GLY A 1 75 ? -15.387 9.942 -2.732 1.00 96.06 75 GLY A C 1
ATOM 630 O O . GLY A 1 75 ? -16.615 9.972 -2.704 1.00 96.06 75 GLY A O 1
ATOM 631 N N . MET A 1 76 ? -14.686 8.994 -2.105 1.00 95.06 76 MET A N 1
ATOM 632 C CA . MET A 1 76 ? -15.323 7.978 -1.266 1.00 95.06 76 MET A CA 1
ATOM 633 C C . MET A 1 76 ? -15.799 8.584 0.067 1.00 95.06 76 MET A C 1
ATOM 635 O O . MET A 1 76 ? -15.083 9.406 0.656 1.00 95.06 76 MET A O 1
ATOM 639 N N . PRO A 1 77 ? -16.961 8.153 0.598 1.00 94.88 77 PRO A N 1
ATOM 640 C CA . PRO A 1 77 ? -17.399 8.513 1.944 1.00 94.88 77 PRO A CA 1
ATOM 641 C C . PRO A 1 77 ? -16.325 8.192 2.989 1.00 94.88 77 PRO A C 1
ATOM 643 O O . PRO A 1 77 ? -15.623 7.185 2.868 1.00 94.88 77 PRO A O 1
ATOM 646 N N . ASP A 1 78 ? -16.193 9.030 4.020 1.00 91.12 78 ASP A N 1
ATOM 647 C CA . ASP A 1 78 ? -15.251 8.785 5.119 1.00 91.12 78 ASP A CA 1
ATOM 648 C C . ASP A 1 78 ? -15.738 7.634 6.009 1.00 91.12 78 ASP A C 1
ATOM 650 O O . ASP A 1 78 ? -16.404 7.813 7.023 1.00 91.12 78 ASP A O 1
ATOM 654 N N . THR A 1 79 ? -15.461 6.424 5.541 1.00 92.50 79 THR A N 1
ATOM 655 C CA . THR A 1 79 ? -15.886 5.148 6.112 1.00 92.50 79 THR A CA 1
ATOM 656 C C . THR A 1 79 ? -14.668 4.254 6.318 1.00 92.50 79 THR A C 1
ATOM 658 O O . THR A 1 79 ? -13.587 4.507 5.781 1.00 92.50 79 THR A O 1
ATOM 661 N N . GLN A 1 80 ? -14.843 3.159 7.059 1.00 87.69 80 GLN A N 1
ATOM 662 C CA . GLN A 1 80 ? -13.786 2.163 7.257 1.00 87.69 80 GLN A CA 1
ATOM 663 C C . GLN A 1 80 ? -13.235 1.608 5.933 1.00 87.69 80 GLN A C 1
ATOM 665 O O . GLN A 1 80 ? -12.036 1.355 5.827 1.00 87.69 80 GLN A O 1
ATOM 670 N N . GLU A 1 81 ? -14.080 1.473 4.907 1.00 89.50 81 GLU A N 1
ATOM 671 C CA . GLU A 1 81 ? -13.666 1.033 3.570 1.00 89.50 81 GLU A CA 1
ATOM 672 C C . GLU A 1 81 ? -12.634 1.984 2.958 1.00 89.50 81 GLU A C 1
ATOM 674 O O . GLU A 1 81 ? -11.614 1.539 2.429 1.00 89.50 81 GLU A O 1
ATOM 679 N N . ARG A 1 82 ? -12.844 3.298 3.113 1.00 93.38 82 ARG A N 1
ATOM 680 C CA . ARG A 1 82 ? -11.906 4.326 2.652 1.00 93.38 82 ARG A CA 1
ATOM 681 C C . ARG A 1 82 ? -10.566 4.247 3.379 1.00 93.38 82 ARG A C 1
ATOM 683 O O . ARG A 1 82 ? -9.526 4.490 2.771 1.00 93.38 82 ARG A O 1
ATOM 690 N N . TRP A 1 83 ? -10.566 3.935 4.673 1.00 93.38 83 TRP A N 1
ATOM 691 C CA . TRP A 1 83 ? -9.329 3.837 5.460 1.00 93.38 83 TRP A CA 1
ATOM 692 C C . TRP A 1 83 ? -8.472 2.647 5.040 1.00 93.38 83 TRP A C 1
ATOM 694 O O . TRP A 1 83 ? -7.255 2.709 5.145 1.00 93.38 83 TRP A O 1
ATOM 704 N N . LEU A 1 84 ? -9.100 1.592 4.523 1.00 93.69 84 LEU A N 1
ATOM 705 C CA . LEU A 1 84 ? -8.431 0.397 4.017 1.00 93.69 84 LEU A CA 1
ATOM 706 C C . LEU A 1 84 ? -8.050 0.499 2.534 1.00 93.69 84 LEU A C 1
ATOM 708 O O . LEU A 1 84 ? -7.642 -0.501 1.937 1.00 93.69 84 LEU A O 1
ATOM 712 N N . MET A 1 85 ? -8.191 1.675 1.920 1.00 96.06 85 MET A N 1
ATOM 713 C CA . MET A 1 85 ? -7.705 1.891 0.563 1.00 96.06 85 MET A CA 1
ATOM 714 C C . MET A 1 85 ? -6.172 1.822 0.536 1.00 96.06 85 MET A C 1
ATOM 716 O O . MET A 1 85 ? -5.521 2.399 1.412 1.00 96.06 85 MET A O 1
ATOM 720 N N . PRO A 1 86 ? -5.577 1.155 -0.471 1.00 95.81 86 PRO A N 1
ATOM 721 C CA . PRO A 1 86 ? -4.135 1.150 -0.655 1.00 95.81 86 PRO A CA 1
ATOM 722 C C . PRO A 1 86 ? -3.582 2.576 -0.714 1.00 95.81 86 PRO A C 1
ATOM 724 O O . PRO A 1 86 ? -4.175 3.471 -1.333 1.00 95.81 86 PRO A O 1
ATOM 727 N N . ASN A 1 87 ? -2.408 2.784 -0.115 1.00 93.88 87 ASN A N 1
ATOM 728 C CA . ASN A 1 87 ? -1.655 4.003 -0.380 1.00 93.88 87 ASN A CA 1
ATOM 729 C C . ASN A 1 87 ? -1.226 4.032 -1.860 1.00 93.88 87 ASN A C 1
ATOM 731 O O . ASN A 1 87 ? -1.362 3.050 -2.585 1.00 93.88 87 ASN A O 1
ATOM 735 N N . LEU A 1 88 ? -0.697 5.158 -2.331 1.00 94.00 88 LEU A N 1
ATOM 736 C CA . LEU A 1 88 ? -0.348 5.316 -3.746 1.00 94.00 88 LEU A CA 1
ATOM 737 C C . LEU A 1 88 ? 0.693 4.286 -4.242 1.00 94.00 88 LEU A C 1
ATOM 739 O O . LEU A 1 88 ? 0.657 3.885 -5.406 1.00 94.00 88 LEU A O 1
ATOM 743 N N . VAL A 1 89 ? 1.617 3.856 -3.376 1.00 94.62 89 VAL A N 1
ATOM 744 C CA . VAL A 1 89 ? 2.663 2.880 -3.723 1.00 94.62 89 VAL A CA 1
ATOM 745 C C . VAL A 1 89 ? 2.051 1.495 -3.935 1.00 94.62 89 VAL A C 1
ATOM 747 O O . VAL A 1 89 ? 2.338 0.840 -4.940 1.00 94.62 89 VAL A O 1
ATOM 750 N N . ASP A 1 90 ? 1.172 1.079 -3.025 1.00 96.50 90 ASP A N 1
ATOM 751 C CA . ASP A 1 90 ? 0.432 -0.179 -3.128 1.00 96.50 90 ASP A CA 1
ATOM 752 C C . ASP A 1 90 ? -0.592 -0.140 -4.271 1.00 96.50 90 ASP A C 1
ATOM 754 O O . ASP A 1 90 ? -0.709 -1.106 -5.021 1.00 96.50 90 ASP A O 1
ATOM 758 N N . ALA A 1 91 ? -1.266 0.997 -4.478 1.00 97.25 91 ALA A N 1
ATOM 759 C CA . ALA A 1 91 ? -2.196 1.207 -5.586 1.00 97.25 91 ALA A CA 1
ATOM 760 C C . ALA A 1 91 ? -1.507 0.980 -6.939 1.00 97.25 91 ALA A C 1
ATOM 762 O O . ALA A 1 91 ? -2.012 0.240 -7.776 1.00 97.25 91 ALA A O 1
ATOM 763 N N . GLY A 1 92 ? -0.304 1.533 -7.129 1.00 96.94 92 GLY A N 1
ATOM 764 C CA . GLY A 1 92 ? 0.502 1.309 -8.334 1.00 96.94 92 GLY A CA 1
ATOM 765 C C . GLY A 1 92 ? 0.958 -0.142 -8.544 1.00 96.94 92 GLY A C 1
ATOM 766 O O . GLY A 1 92 ? 1.485 -0.453 -9.612 1.00 96.94 92 GLY A O 1
ATOM 767 N N . SER A 1 93 ? 0.780 -1.005 -7.542 1.00 96.88 93 SER A N 1
ATOM 768 C CA . SER A 1 93 ? 1.121 -2.431 -7.574 1.00 96.88 93 SER A CA 1
ATOM 769 C C . SER A 1 93 ? -0.110 -3.339 -7.701 1.00 96.88 93 SER A C 1
ATOM 771 O O . SER A 1 93 ? 0.054 -4.550 -7.843 1.00 96.88 93 SER A O 1
ATOM 773 N N . LEU A 1 94 ? -1.332 -2.787 -7.670 1.00 98.00 94 LEU A N 1
ATOM 774 C CA . LEU A 1 94 ? -2.548 -3.553 -7.956 1.00 98.00 94 LEU A CA 1
ATOM 775 C C . LEU A 1 94 ? -2.501 -4.059 -9.405 1.00 98.00 94 LEU A C 1
ATOM 777 O O . LEU A 1 94 ? -2.170 -3.253 -10.273 1.00 98.00 94 LEU A O 1
ATOM 781 N N . PRO A 1 95 ? -2.857 -5.324 -9.694 1.00 98.31 95 PRO A N 1
ATOM 782 C CA . PRO A 1 95 ? -2.759 -5.901 -11.037 1.00 98.31 95 PRO A CA 1
ATOM 783 C C . PRO A 1 95 ? -3.342 -5.013 -12.144 1.00 98.31 95 PRO A C 1
ATOM 785 O O . PRO A 1 95 ? -2.637 -4.656 -13.084 1.00 98.31 95 PRO A O 1
ATOM 788 N N . THR A 1 96 ? -4.580 -4.543 -11.980 1.00 98.31 96 THR A N 1
ATOM 789 C CA . THR A 1 96 ? -5.264 -3.709 -12.977 1.00 98.31 96 THR A CA 1
ATOM 790 C C . THR A 1 96 ? -4.561 -2.368 -13.194 1.00 98.31 96 THR A C 1
ATOM 792 O O . THR A 1 96 ? -4.476 -1.884 -14.325 1.00 98.31 96 THR A O 1
ATOM 795 N N . ILE A 1 97 ? -4.041 -1.749 -12.127 1.00 97.88 97 ILE A N 1
ATOM 796 C CA . ILE A 1 97 ? -3.305 -0.481 -12.223 1.00 97.88 97 ILE A CA 1
ATOM 797 C C . ILE A 1 97 ? -1.918 -0.707 -12.815 1.00 97.88 97 ILE A C 1
ATOM 799 O O . ILE A 1 97 ? -1.510 0.045 -13.695 1.00 97.88 97 ILE A O 1
ATOM 803 N N . ALA A 1 98 ? -1.208 -1.743 -12.377 1.00 97.44 98 ALA A N 1
ATOM 804 C CA . ALA A 1 98 ? 0.087 -2.121 -12.917 1.00 97.44 98 ALA A CA 1
ATOM 805 C C . ALA A 1 98 ? -0.011 -2.351 -14.429 1.00 97.44 98 ALA A C 1
ATOM 807 O O . ALA A 1 98 ? 0.782 -1.778 -15.170 1.00 97.44 98 ALA A O 1
ATOM 808 N N . ASP A 1 99 ? -1.031 -3.066 -14.902 1.00 96.88 99 ASP A N 1
ATOM 809 C CA . ASP A 1 99 ? -1.267 -3.269 -16.331 1.00 96.88 99 ASP A CA 1
ATOM 810 C C . ASP A 1 99 ? -1.470 -1.935 -17.065 1.00 96.88 99 ASP A C 1
ATOM 812 O O . ASP A 1 99 ? -0.772 -1.663 -18.044 1.00 96.88 99 ASP A O 1
ATOM 816 N N . MET A 1 100 ? -2.319 -1.037 -16.545 1.00 96.75 100 MET A N 1
ATOM 817 C CA . MET A 1 100 ? -2.499 0.311 -17.114 1.00 96.75 100 MET A CA 1
ATOM 818 C C . MET A 1 100 ? -1.195 1.123 -17.155 1.00 96.75 100 MET A C 1
ATOM 820 O O . MET A 1 100 ? -0.950 1.863 -18.109 1.00 96.75 100 MET A O 1
ATOM 824 N N . LEU A 1 101 ? -0.345 1.000 -16.131 1.00 96.19 101 LEU A N 1
ATOM 825 C CA . LEU A 1 101 ? 0.950 1.680 -16.080 1.00 96.19 101 LEU A CA 1
ATOM 826 C C . LEU A 1 101 ? 1.942 1.108 -17.107 1.00 96.19 101 LEU A C 1
ATOM 828 O O . LEU A 1 101 ? 2.855 1.826 -17.527 1.00 96.19 101 LEU A O 1
ATOM 832 N N . MET A 1 102 ? 1.766 -0.145 -17.532 1.00 94.44 102 MET A N 1
ATOM 833 C CA . MET A 1 102 ? 2.671 -0.866 -18.431 1.00 94.44 102 MET A CA 1
ATOM 834 C C . MET A 1 102 ? 2.251 -0.849 -19.913 1.00 94.44 102 MET A C 1
ATOM 836 O O . MET A 1 102 ? 3.113 -1.067 -20.759 1.00 94.44 102 MET A O 1
ATOM 840 N N . GLU A 1 103 ? 0.988 -0.565 -20.244 1.00 93.69 103 GLU A N 1
ATOM 841 C CA . GLU A 1 103 ? 0.468 -0.476 -21.628 1.00 93.69 103 GLU A CA 1
ATOM 842 C C . GLU A 1 103 ? 1.194 0.578 -22.468 1.00 93.69 103 GLU A C 1
ATOM 844 O O . GLU A 1 103 ? 1.327 1.689 -22.005 1.00 93.69 103 GLU A O 1
ATOM 849 N N . ASP A 1 104 ? 1.635 0.346 -23.701 1.00 84.25 104 ASP A N 1
ATOM 850 C CA . ASP A 1 104 ? 2.425 1.363 -24.422 1.00 84.25 104 ASP A CA 1
ATOM 851 C C . ASP A 1 104 ? 1.618 2.563 -24.976 1.00 84.25 104 ASP A C 1
ATOM 853 O O . ASP A 1 104 ? 0.420 2.486 -25.240 1.00 84.25 104 ASP A O 1
ATOM 857 N N . ASP A 1 105 ? 2.302 3.712 -25.091 1.00 81.25 105 ASP A N 1
ATOM 858 C CA . ASP A 1 105 ? 1.935 4.930 -25.848 1.00 81.25 105 ASP A CA 1
ATOM 859 C C . ASP A 1 105 ? 0.621 5.661 -25.515 1.00 81.25 105 ASP A C 1
ATOM 861 O O . ASP A 1 105 ? 0.363 6.729 -26.066 1.00 81.25 105 ASP A O 1
ATOM 865 N N . THR A 1 106 ? -0.176 5.172 -24.566 1.00 88.62 106 THR A N 1
ATOM 866 C CA . THR A 1 106 ? -1.411 5.852 -24.149 1.00 88.62 106 THR A CA 1
ATOM 867 C C . THR A 1 106 ? -1.230 6.530 -22.783 1.00 88.62 106 THR A C 1
ATOM 869 O O . THR A 1 106 ? -0.786 5.861 -21.839 1.00 88.62 106 THR A O 1
ATOM 872 N N . PRO A 1 107 ? -1.551 7.831 -22.641 1.00 93.25 107 PRO A N 1
ATOM 873 C CA . PRO A 1 107 ? -1.594 8.508 -21.345 1.00 93.25 107 PRO A CA 1
ATOM 874 C C . PRO A 1 107 ? -2.607 7.860 -20.394 1.00 93.25 107 PRO A C 1
ATOM 876 O O . PRO A 1 107 ? -3.626 7.309 -20.835 1.00 93.25 107 PRO A O 1
ATOM 879 N N . LEU A 1 108 ? -2.351 7.923 -19.089 1.00 96.88 108 LEU A N 1
ATOM 880 C CA . LEU A 1 108 ? -3.329 7.522 -18.082 1.00 96.88 108 LEU A CA 1
ATOM 881 C C . LEU A 1 108 ? -4.276 8.701 -17.813 1.00 96.88 108 LEU A C 1
ATOM 883 O O . LEU A 1 108 ? -3.923 9.633 -17.098 1.00 96.88 108 LEU A O 1
ATOM 887 N N . THR A 1 109 ? -5.472 8.673 -18.407 1.00 97.38 109 THR A N 1
ATOM 888 C CA . THR A 1 109 ? -6.508 9.697 -18.183 1.00 97.38 109 THR A CA 1
ATOM 889 C C . THR A 1 109 ? -7.522 9.250 -17.131 1.00 97.38 109 THR A C 1
ATOM 891 O O . THR A 1 109 ? -7.632 8.056 -16.832 1.00 97.38 109 THR A O 1
ATOM 894 N N . GLU A 1 110 ? -8.289 10.198 -16.581 1.00 98.00 110 GLU A N 1
ATOM 895 C CA . GLU A 1 110 ? -9.372 9.889 -15.640 1.00 98.00 110 GLU A CA 1
ATOM 896 C C . GLU A 1 110 ? -10.393 8.929 -16.261 1.00 98.00 110 GLU A C 1
ATOM 898 O O . GLU A 1 110 ? -10.755 7.935 -15.641 1.00 98.00 110 GLU A O 1
ATOM 903 N N . GLU A 1 111 ? -10.814 9.168 -17.504 1.00 97.94 111 GLU A N 1
ATOM 904 C CA . GLU A 1 111 ? -11.813 8.346 -18.192 1.00 97.94 111 GLU A CA 1
ATOM 905 C C . GLU A 1 111 ? -11.350 6.893 -18.314 1.00 97.94 111 GLU A C 1
ATOM 907 O O . GLU A 1 111 ? -12.125 5.970 -18.068 1.00 97.94 111 GLU A O 1
ATOM 912 N N . ARG A 1 112 ? -10.068 6.676 -18.643 1.00 97.31 112 ARG A N 1
ATOM 913 C CA . ARG A 1 112 ? -9.485 5.329 -18.744 1.00 97.31 112 ARG A CA 1
ATOM 914 C C . ARG A 1 112 ? -9.415 4.637 -17.391 1.00 97.31 112 ARG A C 1
ATOM 916 O O . ARG A 1 112 ? -9.696 3.444 -17.308 1.00 97.31 112 ARG A O 1
ATOM 923 N N . PHE A 1 113 ? -9.053 5.380 -16.349 1.00 98.19 113 PHE A N 1
ATOM 924 C CA . PHE A 1 113 ? -9.030 4.867 -14.986 1.00 98.19 113 PHE A CA 1
ATOM 925 C C . PHE A 1 113 ? -10.438 4.462 -14.527 1.00 98.19 113 PHE A C 1
ATOM 927 O O . PHE A 1 113 ? -10.642 3.331 -14.089 1.00 98.19 113 PHE A O 1
ATOM 934 N N . PHE A 1 114 ? -11.428 5.345 -14.685 1.00 98.00 114 PHE A N 1
ATOM 935 C CA . PHE A 1 114 ? -12.808 5.082 -14.269 1.00 98.00 114 PHE A CA 1
ATOM 936 C C . PHE A 1 114 ? -13.484 3.987 -15.102 1.00 98.00 114 PHE A C 1
ATOM 938 O O . PHE A 1 114 ? -14.288 3.235 -14.559 1.00 98.00 114 PHE A O 1
ATOM 945 N N . ALA A 1 115 ? -13.096 3.804 -16.369 1.00 98.00 115 ALA A N 1
ATOM 946 C CA . ALA A 1 115 ? -13.528 2.662 -17.179 1.00 98.00 115 ALA A CA 1
ATOM 947 C C . ALA A 1 115 ? -13.060 1.298 -16.628 1.00 98.00 115 ALA A C 1
ATOM 949 O O . ALA A 1 115 ? -13.559 0.262 -17.062 1.00 98.00 115 ALA A O 1
ATOM 950 N N . ARG A 1 116 ? -12.110 1.279 -15.681 1.00 98.19 116 ARG A N 1
ATOM 951 C CA . ARG A 1 116 ? -11.605 0.075 -15.002 1.00 98.19 116 ARG A CA 1
ATOM 952 C C . ARG A 1 116 ? -11.855 0.086 -13.491 1.00 98.19 116 ARG A C 1
ATOM 954 O O . ARG A 1 116 ? -11.196 -0.652 -12.765 1.00 98.19 116 ARG A O 1
ATOM 961 N N . VAL A 1 117 ? -12.794 0.892 -12.992 1.00 97.81 117 VAL A N 1
ATOM 962 C CA . VAL A 1 117 ? -13.018 1.013 -11.542 1.00 97.81 117 VAL A CA 1
ATOM 963 C C . VAL A 1 117 ? -13.422 -0.315 -10.888 1.00 97.81 117 VAL A C 1
ATOM 965 O O . VAL A 1 117 ? -12.892 -0.650 -9.833 1.00 97.81 117 VAL A O 1
ATOM 968 N N . ASP A 1 118 ? -14.274 -1.113 -11.534 1.00 98.06 118 ASP A N 1
ATOM 969 C CA . ASP A 1 118 ? -14.742 -2.393 -10.987 1.00 98.06 118 ASP A CA 1
ATOM 970 C C . ASP A 1 118 ? -13.607 -3.414 -10.773 1.00 98.06 118 ASP A C 1
ATOM 972 O O . ASP A 1 118 ? -13.463 -3.918 -9.654 1.00 98.06 118 ASP A O 1
ATOM 976 N N . PRO A 1 119 ? -12.741 -3.712 -11.768 1.00 98.38 119 PRO A N 1
ATOM 977 C CA . PRO A 1 119 ? -11.598 -4.594 -11.536 1.00 98.38 119 PRO A CA 1
ATOM 978 C C . PRO A 1 119 ? -10.585 -4.004 -10.543 1.00 98.38 119 PRO A C 1
ATOM 980 O O . PRO A 1 119 ? -10.027 -4.750 -9.740 1.00 98.38 119 PRO A O 1
ATOM 983 N N . ILE A 1 120 ? -10.410 -2.676 -10.499 1.00 98.06 120 ILE A N 1
ATOM 984 C CA . ILE A 1 120 ? -9.581 -2.024 -9.470 1.00 98.06 120 ILE A CA 1
ATOM 985 C C . ILE A 1 120 ? -10.150 -2.284 -8.069 1.00 98.06 120 ILE A C 1
ATOM 987 O O . ILE A 1 120 ? -9.398 -2.624 -7.159 1.00 98.06 120 ILE A O 1
ATOM 991 N N . LEU A 1 121 ? -11.464 -2.159 -7.875 1.00 97.44 121 LEU A N 1
ATOM 992 C CA . LEU A 1 121 ? -12.111 -2.443 -6.592 1.00 97.44 121 LEU A CA 1
ATOM 993 C C . LEU A 1 121 ? -12.006 -3.927 -6.211 1.00 97.44 121 LEU A C 1
ATOM 995 O O . LEU A 1 121 ? -11.814 -4.245 -5.035 1.00 97.44 121 LEU A O 1
ATOM 999 N N . SER A 1 122 ? -12.049 -4.834 -7.189 1.00 97.81 122 SER A N 1
ATOM 1000 C CA . SER A 1 122 ? -11.759 -6.254 -6.964 1.00 97.81 122 SER A CA 1
ATOM 1001 C C . SER A 1 122 ? -10.331 -6.459 -6.439 1.00 97.81 122 SER A C 1
ATOM 1003 O O . SER A 1 122 ? -10.137 -7.114 -5.408 1.00 97.81 122 SER A O 1
ATOM 1005 N N . ASP A 1 123 ? -9.334 -5.844 -7.082 1.00 98.31 123 ASP A N 1
ATOM 1006 C CA . ASP A 1 123 ? -7.930 -5.896 -6.653 1.00 98.31 123 ASP A CA 1
ATOM 1007 C C . ASP A 1 123 ? -7.733 -5.297 -5.254 1.00 98.31 123 ASP A C 1
ATOM 1009 O O . ASP A 1 123 ? -7.029 -5.873 -4.419 1.00 98.31 123 ASP A O 1
ATOM 1013 N N . VAL A 1 124 ? -8.409 -4.182 -4.955 1.00 97.31 124 VAL A N 1
ATOM 1014 C CA . VAL A 1 124 ? -8.445 -3.583 -3.614 1.00 97.31 124 VAL A CA 1
ATOM 1015 C C . VAL A 1 124 ? -9.004 -4.577 -2.597 1.00 97.31 124 VAL A C 1
ATOM 1017 O O . VAL A 1 124 ? -8.413 -4.751 -1.533 1.00 97.31 124 VAL A O 1
ATOM 1020 N N . GLY A 1 125 ? -10.082 -5.297 -2.916 1.00 96.62 125 GLY A N 1
ATOM 1021 C CA . GLY A 1 125 ? -10.624 -6.344 -2.048 1.00 96.62 125 GLY A CA 1
ATOM 1022 C C . GLY A 1 125 ? -9.610 -7.461 -1.756 1.00 96.62 125 GLY A C 1
ATOM 1023 O O . GLY A 1 125 ? -9.489 -7.919 -0.615 1.00 96.62 125 GLY A O 1
ATOM 1024 N N . HIS A 1 126 ? -8.823 -7.879 -2.753 1.00 96.62 126 HIS A N 1
ATOM 1025 C CA . HIS A 1 126 ? -7.726 -8.836 -2.556 1.00 96.62 126 HIS A CA 1
ATOM 1026 C C . HIS A 1 126 ? -6.604 -8.278 -1.673 1.00 96.62 126 HIS A C 1
ATOM 1028 O O . HIS A 1 126 ? -6.114 -8.980 -0.778 1.00 96.62 126 HIS A O 1
ATOM 1034 N N . PHE A 1 127 ? -6.228 -7.018 -1.884 1.00 96.56 127 PHE A N 1
ATOM 1035 C CA . PHE A 1 127 ? -5.259 -6.319 -1.047 1.00 96.56 127 PHE A CA 1
ATOM 1036 C C . PHE A 1 127 ? -5.732 -6.257 0.410 1.00 96.56 127 PHE A C 1
ATOM 1038 O O . PHE A 1 127 ? -5.021 -6.705 1.308 1.00 96.56 127 PHE A O 1
ATOM 1045 N N . GLN A 1 128 ? -6.967 -5.817 0.654 1.00 95.81 128 GLN A N 1
ATOM 1046 C CA . GLN A 1 128 ? -7.547 -5.712 1.994 1.00 95.81 128 GLN A CA 1
ATOM 1047 C C . GLN A 1 128 ? -7.587 -7.060 2.722 1.00 95.81 128 GLN A C 1
ATOM 1049 O O . GLN A 1 128 ? -7.226 -7.138 3.898 1.00 95.81 128 GLN A O 1
ATOM 1054 N N . ARG A 1 129 ? -7.962 -8.149 2.035 1.00 95.69 129 ARG A N 1
ATOM 1055 C CA . ARG A 1 129 ? -7.897 -9.510 2.602 1.00 95.69 129 ARG A CA 1
ATOM 1056 C C . ARG A 1 129 ? -6.472 -9.896 2.994 1.00 95.69 129 ARG A C 1
ATOM 1058 O O . ARG A 1 129 ? -6.259 -10.484 4.053 1.00 95.69 129 ARG A O 1
ATOM 1065 N N . THR A 1 130 ? -5.490 -9.549 2.165 1.00 95.62 130 THR A N 1
ATOM 1066 C CA . THR A 1 130 ? -4.072 -9.817 2.441 1.00 95.62 130 THR A CA 1
ATOM 1067 C C . THR A 1 130 ? -3.579 -9.042 3.656 1.00 95.62 130 THR A C 1
ATOM 1069 O O . THR A 1 130 ? -2.986 -9.641 4.551 1.00 95.62 130 THR A O 1
ATOM 1072 N N . VAL A 1 131 ? -3.909 -7.754 3.738 1.00 95.44 131 VAL A N 1
ATOM 1073 C CA . VAL A 1 131 ? -3.612 -6.892 4.885 1.00 95.44 131 VAL A CA 1
ATOM 1074 C C . VAL A 1 131 ? -4.205 -7.462 6.175 1.00 95.44 131 VAL A C 1
ATOM 1076 O O . VAL A 1 131 ? -3.478 -7.660 7.148 1.00 95.44 131 VAL A O 1
ATOM 1079 N N . LYS A 1 132 ? -5.505 -7.794 6.179 1.00 96.12 132 LYS A N 1
ATOM 1080 C CA . LYS A 1 132 ? -6.188 -8.378 7.347 1.00 96.12 132 LYS A CA 1
ATOM 1081 C C . LYS A 1 132 ? -5.511 -9.671 7.799 1.00 96.12 132 LYS A C 1
ATOM 1083 O O . LYS A 1 132 ? -5.150 -9.813 8.963 1.00 96.12 132 LYS A O 1
ATOM 1088 N N . ARG A 1 133 ? -5.261 -10.592 6.870 1.00 95.88 133 ARG A N 1
ATOM 1089 C CA . ARG A 1 133 ? -4.580 -11.862 7.153 1.00 95.88 133 ARG A CA 1
ATOM 1090 C C . ARG A 1 133 ? -3.180 -11.655 7.732 1.00 95.88 133 ARG A C 1
ATOM 1092 O O . ARG A 1 133 ? -2.796 -12.362 8.660 1.00 95.88 133 ARG A O 1
ATOM 1099 N N . ASP A 1 134 ? -2.416 -10.703 7.206 1.00 95.94 134 ASP A N 1
ATOM 1100 C CA . ASP A 1 134 ? -1.087 -10.389 7.730 1.00 95.94 134 ASP A CA 1
ATOM 1101 C C . ASP A 1 134 ? -1.158 -9.802 9.148 1.00 95.94 134 ASP A C 1
ATOM 1103 O O . ASP A 1 134 ? -0.352 -10.184 9.995 1.00 95.94 134 ASP A O 1
ATOM 1107 N N . LEU A 1 135 ? -2.162 -8.975 9.458 1.00 96.19 135 LEU A N 1
ATOM 1108 C CA . LEU A 1 135 ? -2.402 -8.497 10.823 1.00 96.19 135 LEU A CA 1
ATOM 1109 C C . LEU A 1 135 ? -2.796 -9.627 11.786 1.00 96.19 135 LEU A C 1
ATOM 1111 O O . LEU A 1 135 ? -2.260 -9.687 12.891 1.00 96.19 135 LEU A O 1
ATOM 1115 N N . VAL A 1 136 ? -3.651 -10.570 11.376 1.00 96.75 136 VAL A N 1
ATOM 1116 C CA . VAL A 1 136 ? -4.006 -11.738 12.210 1.00 96.75 136 VAL A CA 1
ATOM 1117 C C . VAL A 1 136 ? -2.774 -12.593 12.531 1.00 96.75 136 VAL A C 1
ATOM 1119 O O . VAL A 1 136 ? -2.598 -13.052 13.664 1.00 96.75 136 VAL A O 1
ATOM 1122 N N . LYS A 1 137 ? -1.852 -12.754 11.572 1.00 95.44 137 LYS A N 1
ATOM 1123 C CA . LYS A 1 137 ? -0.573 -13.443 11.821 1.00 95.44 137 LYS A CA 1
ATOM 1124 C C . LYS A 1 137 ? 0.268 -12.742 12.890 1.00 95.44 137 LYS A C 1
ATOM 1126 O O . LYS A 1 137 ? 0.987 -13.426 13.613 1.00 95.44 137 LYS A O 1
ATOM 1131 N N . LEU A 1 138 ? 0.192 -11.412 13.010 1.00 95.25 138 LEU A N 1
ATOM 1132 C CA . LEU A 1 138 ? 0.892 -10.665 14.064 1.00 95.25 138 LEU A CA 1
ATOM 1133 C C . LEU A 1 138 ? 0.270 -10.877 15.452 1.00 95.25 138 LEU A C 1
ATOM 1135 O O . LEU A 1 138 ? 0.993 -10.819 16.447 1.00 95.25 138 LEU A O 1
ATOM 1139 N N . LEU A 1 139 ? -1.040 -11.136 15.527 1.00 95.31 139 LEU A N 1
ATOM 1140 C CA . LEU A 1 139 ? -1.734 -11.435 16.786 1.00 95.31 139 LEU A CA 1
ATOM 1141 C C . LEU A 1 139 ? -1.386 -12.826 17.324 1.00 95.31 139 LEU A C 1
ATOM 1143 O O . LEU A 1 139 ? -1.357 -13.045 18.535 1.00 95.31 139 LEU A O 1
ATOM 1147 N N . THR A 1 140 ? -1.101 -13.773 16.430 1.00 91.81 140 THR A N 1
ATOM 1148 C CA . THR A 1 140 ? -0.768 -15.142 16.821 1.00 91.81 140 THR A CA 1
ATOM 1149 C C . THR A 1 140 ? 0.629 -15.172 17.452 1.00 91.81 140 THR A C 1
ATOM 1151 O O . THR A 1 140 ? 1.600 -14.764 16.808 1.00 91.81 140 THR A O 1
ATOM 1154 N N . PRO A 1 141 ? 0.789 -15.680 18.690 1.00 83.94 141 PRO A N 1
ATOM 1155 C CA . PRO A 1 141 ? 2.106 -15.835 19.286 1.00 83.94 141 PRO A CA 1
ATOM 1156 C C . PRO A 1 141 ? 2.968 -16.688 18.360 1.00 83.94 141 PRO A C 1
ATOM 1158 O O . PRO A 1 141 ? 2.548 -17.777 17.958 1.00 83.94 141 PRO A O 1
ATOM 1161 N N . LYS A 1 142 ? 4.182 -16.225 18.040 1.00 82.31 142 LYS A N 1
ATOM 1162 C CA . LYS A 1 142 ? 5.173 -17.068 17.366 1.00 82.31 142 LYS A CA 1
ATOM 1163 C C . LYS A 1 142 ? 5.493 -18.230 18.302 1.00 82.31 142 LYS A C 1
ATOM 1165 O O . LYS A 1 142 ? 6.370 -18.122 19.155 1.00 82.31 142 LYS A O 1
ATOM 1170 N N . LYS A 1 143 ? 4.769 -19.344 18.172 1.00 77.69 143 LYS A N 1
ATOM 1171 C CA . LYS A 1 143 ? 5.208 -20.617 18.738 1.00 77.69 143 LYS A CA 1
ATOM 1172 C C . LYS A 1 143 ? 6.572 -20.854 18.111 1.00 77.69 143 LYS A C 1
ATOM 1174 O O . LYS A 1 143 ? 6.657 -20.927 16.886 1.00 77.69 143 LYS A O 1
ATOM 1179 N N . ASN A 1 144 ? 7.627 -20.852 18.929 1.00 73.19 144 ASN A N 1
ATOM 1180 C CA . ASN A 1 144 ? 8.980 -21.120 18.451 1.00 73.19 144 ASN A CA 1
ATOM 1181 C C . ASN A 1 144 ? 8.895 -22.351 17.547 1.00 73.19 144 ASN A C 1
ATOM 1183 O O . ASN A 1 144 ? 8.400 -23.377 18.028 1.00 73.19 144 ASN A O 1
ATOM 1187 N N . PRO A 1 145 ? 9.261 -22.243 16.255 1.00 65.12 145 PRO A N 1
ATOM 1188 C CA . PRO A 1 145 ? 9.103 -23.363 15.353 1.00 65.12 145 PRO A CA 1
ATOM 1189 C C . PRO A 1 145 ? 9.865 -24.532 15.980 1.00 65.12 145 PRO A C 1
ATOM 1191 O O . PRO A 1 145 ? 11.043 -24.362 16.325 1.00 65.12 145 PRO A O 1
ATOM 1194 N N . PRO A 1 146 ? 9.210 -25.683 16.224 1.00 67.06 146 PRO A N 1
ATOM 1195 C CA . PRO A 1 146 ? 9.935 -26.861 16.664 1.00 67.06 146 PRO A CA 1
ATOM 1196 C C . PRO A 1 146 ? 11.069 -27.078 15.657 1.00 67.06 146 PRO A C 1
ATOM 1198 O O . PRO A 1 146 ? 10.854 -26.926 14.455 1.00 67.06 146 PRO A O 1
ATOM 1201 N N . LYS A 1 147 ? 12.291 -27.346 16.140 1.00 79.81 147 LYS A N 1
ATOM 1202 C CA . LYS A 1 147 ? 13.538 -27.444 15.344 1.00 79.81 147 LYS A CA 1
ATOM 1203 C C . LYS A 1 147 ? 13.536 -28.593 14.310 1.00 79.81 147 LYS A C 1
ATOM 1205 O O . LYS A 1 147 ? 14.591 -29.084 13.922 1.00 79.81 147 LYS A O 1
ATOM 1210 N N . THR A 1 148 ? 12.375 -29.064 13.880 1.00 65.56 148 THR A N 1
ATOM 1211 C CA . THR A 1 148 ? 12.198 -30.271 13.092 1.00 65.56 148 THR A CA 1
ATOM 1212 C C . THR A 1 148 ? 12.280 -29.947 11.604 1.00 65.56 148 THR A C 1
ATOM 1214 O O . THR A 1 148 ? 11.421 -29.298 11.013 1.00 65.56 148 THR A O 1
ATOM 1217 N N . THR A 1 149 ? 13.367 -30.419 11.009 1.00 60.28 149 THR A N 1
ATOM 1218 C CA . THR A 1 149 ? 13.740 -30.390 9.595 1.00 60.28 149 THR A CA 1
ATOM 1219 C C . THR A 1 149 ? 12.777 -31.187 8.711 1.00 60.28 149 THR A C 1
ATOM 1221 O O . THR A 1 149 ? 13.113 -32.283 8.268 1.00 60.28 149 THR A O 1
ATOM 1224 N N . SER A 1 150 ? 11.595 -30.654 8.403 1.00 60.53 150 SER A N 1
ATOM 1225 C CA . SER A 1 150 ? 10.798 -31.193 7.295 1.00 60.53 150 SER A CA 1
ATOM 1226 C C . SER A 1 150 ? 10.172 -30.077 6.468 1.00 60.53 150 SER A C 1
ATOM 1228 O O . SER A 1 150 ? 9.184 -29.454 6.847 1.00 60.53 150 SER A O 1
ATOM 1230 N N . ARG A 1 151 ? 10.813 -29.808 5.325 1.00 57.81 151 ARG A N 1
ATOM 1231 C CA . ARG A 1 151 ? 10.307 -28.973 4.233 1.00 57.81 151 ARG A CA 1
ATOM 1232 C C . ARG A 1 151 ? 9.218 -29.756 3.500 1.00 57.81 151 ARG A C 1
ATOM 1234 O O . ARG A 1 151 ? 9.510 -30.460 2.542 1.00 57.81 151 ARG A O 1
ATOM 1241 N N . THR A 1 152 ? 7.975 -29.614 3.924 1.00 57.97 152 THR A N 1
ATOM 1242 C CA . THR A 1 152 ? 6.822 -29.836 3.044 1.00 57.97 152 THR A CA 1
ATOM 1243 C C . THR A 1 152 ? 6.055 -28.523 3.002 1.00 57.97 152 THR A C 1
ATOM 1245 O O . THR A 1 152 ? 5.520 -28.054 4.001 1.00 57.97 152 THR A O 1
ATOM 1248 N N . ALA A 1 153 ? 6.169 -27.841 1.862 1.00 55.31 153 ALA A N 1
ATOM 1249 C CA . ALA A 1 153 ? 5.560 -26.545 1.604 1.00 55.31 153 ALA A CA 1
ATOM 1250 C C . ALA A 1 153 ? 4.095 -26.758 1.217 1.00 55.31 153 ALA A C 1
ATOM 1252 O O . ALA A 1 153 ? 3.737 -26.630 0.050 1.00 55.31 153 ALA A O 1
ATOM 1253 N N . ASP A 1 154 ? 3.266 -27.124 2.190 1.00 51.00 154 ASP A N 1
ATOM 1254 C CA . ASP A 1 154 ? 1.828 -27.195 1.976 1.00 51.00 154 ASP A CA 1
ATOM 1255 C C . ASP A 1 154 ? 1.216 -25.812 2.201 1.00 51.00 154 ASP A C 1
ATOM 1257 O O . ASP A 1 154 ? 1.006 -25.354 3.325 1.00 51.00 154 ASP A O 1
ATOM 1261 N N . ASN A 1 155 ? 0.939 -25.146 1.076 1.00 59.41 155 ASN A N 1
ATOM 1262 C CA . ASN A 1 155 ? 0.076 -23.973 0.947 1.00 59.41 155 ASN A CA 1
ATOM 1263 C C . ASN A 1 155 ? -1.389 -24.353 1.228 1.00 59.41 155 ASN A C 1
ATOM 1265 O O . ASN A 1 155 ? -2.265 -24.131 0.394 1.00 59.41 155 ASN A O 1
ATOM 1269 N N . VAL A 1 156 ? -1.679 -24.949 2.385 1.00 64.25 156 VAL A N 1
ATOM 1270 C CA . VAL A 1 156 ? -3.064 -25.032 2.848 1.00 64.25 156 VAL A CA 1
ATOM 1271 C C . VAL A 1 156 ? -3.401 -23.647 3.371 1.00 64.25 156 VAL A C 1
ATOM 1273 O O . VAL A 1 156 ? -3.063 -23.280 4.497 1.00 64.25 156 VAL A O 1
ATOM 1276 N N . GLU A 1 157 ? -3.995 -22.846 2.491 1.00 71.38 157 GLU A N 1
ATOM 1277 C CA . GLU A 1 157 ? -4.600 -21.557 2.802 1.00 71.38 157 GLU A CA 1
ATOM 1278 C C . GLU A 1 157 ? -5.809 -21.822 3.710 1.00 71.38 157 GLU A C 1
ATOM 1280 O O . GLU A 1 157 ? -6.954 -21.876 3.275 1.00 71.38 157 GLU A O 1
ATOM 1285 N N . GLY A 1 158 ? -5.523 -22.126 4.978 1.00 81.38 158 GLY A N 1
ATOM 1286 C CA . GLY A 1 158 ? -6.540 -22.330 5.995 1.00 81.38 158 GLY A CA 1
ATOM 1287 C C . GLY A 1 158 ? -7.361 -21.059 6.146 1.00 81.38 158 GLY A C 1
ATOM 1288 O O . GLY A 1 158 ? -6.810 -19.956 6.091 1.00 81.38 158 GLY A O 1
ATOM 1289 N N . ASP A 1 159 ? -8.665 -21.229 6.327 1.00 88.38 159 ASP A N 1
ATOM 1290 C CA . ASP A 1 159 ? -9.581 -20.135 6.618 1.00 88.38 159 ASP A CA 1
ATOM 1291 C C . ASP A 1 159 ? -9.124 -19.436 7.909 1.00 88.38 159 ASP A C 1
ATOM 1293 O O . ASP A 1 159 ? -9.139 -20.017 8.998 1.00 88.38 159 ASP A O 1
ATOM 1297 N N . VAL A 1 160 ? -8.583 -18.225 7.768 1.00 93.06 160 VAL A N 1
ATOM 1298 C CA . VAL A 1 160 ? -8.088 -17.427 8.892 1.00 93.06 160 VAL A CA 1
ATOM 1299 C C . VAL A 1 160 ? -9.264 -16.623 9.410 1.00 93.06 160 VAL A C 1
ATOM 1301 O O . VAL A 1 160 ? -9.771 -15.768 8.689 1.00 93.06 160 VAL A O 1
ATOM 1304 N N . ASP A 1 161 ? -9.650 -16.848 10.665 1.00 95.19 161 ASP A N 1
ATOM 1305 C CA . ASP A 1 161 ? -10.681 -16.047 11.318 1.00 95.19 161 ASP A CA 1
ATOM 1306 C C . ASP A 1 161 ? -10.264 -14.567 11.360 1.00 95.19 161 ASP A C 1
ATOM 1308 O O . ASP A 1 161 ? -9.370 -14.168 12.110 1.00 95.19 161 ASP A O 1
ATOM 1312 N N . LEU A 1 162 ? -10.892 -13.756 10.505 1.00 95.75 162 LEU A N 1
ATOM 1313 C CA . LEU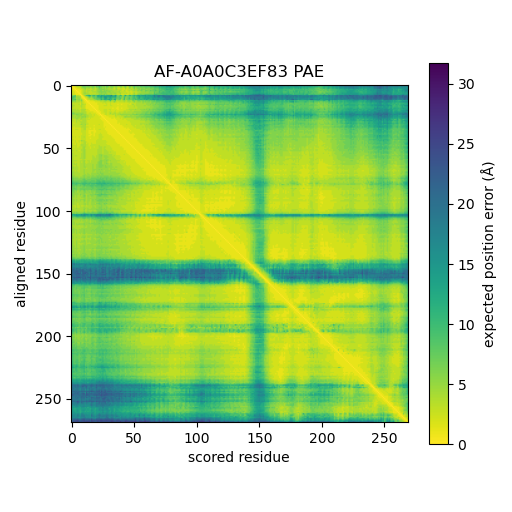 A 1 162 ? -10.625 -12.322 10.406 1.00 95.75 162 LEU A CA 1
ATOM 1314 C C . LEU A 1 162 ? -11.354 -11.518 11.489 1.00 95.75 162 LEU A C 1
ATOM 1316 O O . LEU A 1 162 ? -10.949 -10.385 11.749 1.00 95.75 162 LEU A O 1
ATOM 1320 N N . THR A 1 163 ? -12.378 -12.092 12.132 1.00 95.94 163 THR A N 1
ATOM 1321 C CA . THR A 1 163 ? -13.179 -11.409 13.165 1.00 95.94 163 THR A CA 1
ATOM 1322 C C . THR A 1 163 ? -12.360 -11.113 14.416 1.00 95.94 163 THR A C 1
ATOM 1324 O O . THR A 1 163 ? -12.631 -10.159 15.137 1.00 95.94 163 THR A O 1
ATOM 1327 N N . VAL A 1 164 ? -11.258 -11.841 14.627 1.00 96.88 164 VAL A N 1
ATOM 1328 C CA . VAL A 1 164 ? -10.315 -11.557 15.712 1.00 96.88 164 VAL A CA 1
ATOM 1329 C C . VAL A 1 164 ? -9.759 -10.130 15.652 1.00 96.88 164 VAL A C 1
ATOM 1331 O O . VAL A 1 164 ? -9.400 -9.585 16.692 1.00 96.88 164 VAL A O 1
ATOM 1334 N N . LEU A 1 165 ? -9.684 -9.495 14.474 1.00 96.69 165 LEU A N 1
ATOM 1335 C CA . LEU A 1 165 ? -9.223 -8.104 14.346 1.00 96.69 165 LEU A CA 1
ATOM 1336 C C . LEU A 1 165 ? -10.196 -7.097 14.964 1.00 96.69 165 LEU A C 1
ATOM 1338 O O . LEU A 1 165 ? -9.765 -6.014 15.358 1.00 96.69 165 LEU A O 1
ATOM 1342 N N . ASP A 1 166 ? -11.469 -7.464 15.071 1.00 96.06 166 ASP A N 1
ATOM 1343 C CA . ASP A 1 166 ? -12.520 -6.614 15.615 1.00 96.06 166 ASP A CA 1
ATOM 1344 C C . ASP A 1 166 ? -12.500 -6.594 17.153 1.00 96.06 166 ASP A C 1
ATOM 1346 O O . ASP A 1 166 ? -12.995 -5.647 17.776 1.00 96.06 166 ASP A O 1
ATOM 1350 N N . ASN A 1 167 ? -11.854 -7.589 17.774 1.00 96.69 167 ASN A N 1
ATOM 1351 C CA . ASN A 1 167 ? -11.693 -7.687 19.222 1.00 96.69 167 ASN A CA 1
ATOM 1352 C C . ASN A 1 167 ? -10.940 -6.480 19.791 1.00 96.69 167 ASN A C 1
ATOM 1354 O O . ASN A 1 167 ? -9.900 -6.056 19.285 1.00 96.69 167 ASN A O 1
ATOM 1358 N N . ALA A 1 168 ? -11.394 -5.998 20.942 1.00 95.06 168 ALA A N 1
ATOM 1359 C CA . ALA A 1 168 ? -10.766 -4.913 21.687 1.00 95.06 168 ALA A CA 1
ATOM 1360 C C . ALA A 1 168 ? -9.282 -5.145 22.021 1.00 95.06 168 ALA A C 1
ATOM 1362 O O . ALA A 1 168 ? -8.511 -4.195 22.140 1.00 95.06 168 ALA A O 1
ATOM 1363 N N . SER A 1 169 ? -8.873 -6.403 22.202 1.00 95.56 169 SER A N 1
ATOM 1364 C CA . SER A 1 169 ? -7.488 -6.766 22.517 1.00 95.56 169 SER A CA 1
ATOM 1365 C C . SER A 1 169 ? -6.551 -6.735 21.306 1.00 95.56 169 SER A C 1
ATOM 1367 O O . SER A 1 169 ? -5.337 -6.850 21.480 1.00 95.56 169 SER A O 1
ATOM 1369 N N . SER A 1 170 ? -7.085 -6.606 20.089 1.00 96.44 170 SER A N 1
ATOM 1370 C CA . SER A 1 170 ? -6.326 -6.646 18.835 1.00 96.44 170 SER A CA 1
ATOM 1371 C C . SER A 1 170 ? -5.713 -5.285 18.522 1.00 96.44 170 SER A C 1
ATOM 1373 O O . SER A 1 170 ? -6.149 -4.555 17.633 1.00 96.44 170 SER A O 1
ATOM 1375 N N . LEU A 1 171 ? -4.690 -4.942 19.306 1.00 95.56 171 LEU A N 1
ATOM 1376 C CA . LEU A 1 171 ? -4.021 -3.646 19.281 1.00 95.56 171 LEU A CA 1
ATOM 1377 C C . LEU A 1 171 ? -2.643 -3.716 18.620 1.00 95.56 171 LEU A C 1
ATOM 1379 O O . LEU A 1 171 ? -1.856 -4.643 18.833 1.00 95.56 171 LEU A O 1
ATOM 1383 N N . PHE A 1 172 ? -2.315 -2.670 17.872 1.00 95.88 172 PHE A N 1
ATOM 1384 C CA . PHE A 1 172 ? -1.075 -2.551 17.121 1.00 95.88 172 PHE A CA 1
ATOM 1385 C C . PHE A 1 172 ? -0.387 -1.222 17.415 1.00 95.88 172 PHE A C 1
ATOM 1387 O O . PHE A 1 172 ? -1.031 -0.180 17.551 1.00 95.88 172 PHE A O 1
ATOM 1394 N N . TYR A 1 173 ? 0.940 -1.256 17.472 1.00 94.31 173 TYR A N 1
ATOM 1395 C CA . TYR A 1 173 ? 1.758 -0.055 17.533 1.00 94.31 173 TYR A CA 1
ATOM 1396 C C . TYR A 1 173 ? 1.897 0.580 16.157 1.00 94.31 173 TYR A C 1
ATOM 1398 O O . TYR A 1 173 ? 2.146 -0.107 15.159 1.00 94.31 173 TYR A O 1
ATOM 1406 N N . CYS A 1 174 ? 1.821 1.910 16.127 1.00 94.31 174 CYS A N 1
ATOM 1407 C CA . CYS A 1 174 ? 2.250 2.673 14.965 1.00 94.31 174 CYS A CA 1
ATOM 1408 C C . CYS A 1 174 ? 3.713 2.322 14.605 1.00 94.31 174 CYS A C 1
ATOM 1410 O O . CYS A 1 174 ? 4.565 2.283 15.496 1.00 94.31 174 CYS A O 1
ATOM 1412 N N . PRO A 1 175 ? 4.031 2.109 13.314 1.00 90.69 175 PRO A N 1
ATOM 1413 C CA . PRO A 1 175 ? 5.375 1.728 12.876 1.00 90.69 175 PRO A CA 1
ATOM 1414 C C . PRO A 1 175 ? 6.432 2.833 13.053 1.00 90.69 175 PRO A C 1
ATOM 1416 O O . PRO A 1 175 ? 7.630 2.555 13.010 1.00 90.69 175 PRO A O 1
ATOM 1419 N N . THR A 1 176 ? 6.021 4.089 13.255 1.00 90.50 176 THR A N 1
ATOM 1420 C CA . THR A 1 176 ? 6.941 5.213 13.463 1.00 90.50 176 THR A CA 1
ATOM 1421 C C . THR A 1 176 ? 7.501 5.205 14.881 1.00 90.50 176 THR A C 1
ATOM 1423 O O . THR A 1 176 ? 6.755 5.323 15.852 1.00 90.50 176 THR A O 1
ATOM 1426 N N . TRP A 1 177 ? 8.832 5.158 14.983 1.00 84.00 177 TRP A N 1
ATOM 1427 C CA . TRP A 1 177 ? 9.595 5.062 16.235 1.00 84.00 177 TRP A CA 1
ATOM 1428 C C . TRP A 1 177 ? 9.183 6.049 17.343 1.00 84.00 177 TRP A C 1
ATOM 1430 O O . TRP A 1 177 ? 9.140 5.655 18.502 1.00 84.00 177 TRP A O 1
ATOM 1440 N N . ASN A 1 178 ? 8.809 7.284 16.997 1.00 87.62 178 ASN A N 1
ATOM 1441 C CA . ASN A 1 178 ? 8.421 8.318 17.969 1.00 87.62 178 ASN A CA 1
ATOM 1442 C C . ASN A 1 178 ? 6.913 8.466 18.182 1.00 87.62 178 ASN A C 1
ATOM 1444 O O . ASN A 1 178 ? 6.489 9.337 18.933 1.00 87.62 178 ASN A O 1
ATOM 1448 N N . CYS A 1 179 ? 6.084 7.672 17.503 1.00 90.94 179 CYS A N 1
ATOM 1449 C CA . CYS A 1 179 ? 4.643 7.816 17.647 1.00 90.94 179 CYS A CA 1
ATOM 1450 C C . CYS A 1 179 ? 4.141 7.140 18.923 1.00 90.94 179 CYS A C 1
ATOM 1452 O O . CYS A 1 179 ? 3.374 7.743 19.663 1.00 90.94 179 CYS A O 1
ATOM 1454 N N . GLY A 1 180 ? 4.545 5.890 19.173 1.00 87.69 180 GLY A N 1
ATOM 1455 C CA . GLY A 1 180 ? 4.169 5.132 20.376 1.00 87.69 180 GLY A CA 1
ATOM 1456 C C . GLY A 1 180 ? 2.669 4.837 20.549 1.00 87.69 180 GLY A C 1
ATOM 1457 O O . GLY A 1 180 ? 2.313 4.056 21.427 1.00 87.69 180 GLY A O 1
ATOM 1458 N N . GLN A 1 181 ? 1.799 5.418 19.720 1.00 91.38 181 GLN A N 1
ATOM 1459 C CA . GLN A 1 181 ? 0.350 5.273 19.810 1.00 91.38 181 GLN A CA 1
ATOM 1460 C C . GLN A 1 181 ? -0.108 3.856 19.452 1.00 91.38 181 GLN A C 1
ATOM 1462 O O . GLN A 1 181 ? 0.476 3.180 18.594 1.00 91.38 181 GLN A O 1
ATOM 1467 N N . LEU A 1 182 ? -1.178 3.444 20.131 1.00 93.25 182 LEU A N 1
ATOM 1468 C CA . LEU A 1 182 ? -1.867 2.176 19.950 1.00 93.25 182 LEU A CA 1
ATOM 1469 C C . LEU A 1 182 ? -3.144 2.377 19.152 1.00 93.25 182 LEU A C 1
ATOM 1471 O O . LEU A 1 182 ? -3.918 3.289 19.433 1.00 93.25 182 LEU A O 1
ATOM 1475 N N . PHE A 1 183 ? -3.383 1.473 18.213 1.00 93.81 183 PHE A N 1
ATOM 1476 C CA . PHE A 1 183 ? -4.577 1.488 17.386 1.00 93.81 183 PHE A CA 1
ATOM 1477 C C . PHE A 1 183 ? -5.143 0.080 17.237 1.00 93.81 183 PHE A C 1
ATOM 1479 O O . PHE A 1 183 ? -4.393 -0.885 17.083 1.00 93.81 183 PHE A O 1
ATOM 1486 N N . GLY A 1 184 ? -6.469 -0.021 17.247 1.00 94.31 184 GLY A N 1
ATOM 1487 C CA . GLY A 1 184 ? -7.175 -1.206 16.772 1.00 94.31 184 GLY A CA 1
ATOM 1488 C C . GLY A 1 184 ? -7.321 -1.208 15.249 1.00 94.31 184 GLY A C 1
ATOM 1489 O O . GLY A 1 184 ? -6.982 -0.240 14.557 1.00 94.31 184 GLY A O 1
ATOM 1490 N N . PHE A 1 185 ? -7.863 -2.297 14.717 1.00 95.00 185 PHE A N 1
ATOM 1491 C CA . PHE A 1 185 ? -8.324 -2.351 13.334 1.00 95.00 185 PHE A CA 1
ATOM 1492 C C . PHE A 1 185 ? -9.735 -1.730 13.210 1.00 95.00 185 PHE A C 1
ATOM 1494 O O . PHE A 1 185 ? -10.539 -1.905 14.121 1.00 95.00 185 PHE A O 1
ATOM 1501 N N . PRO A 1 186 ? -10.064 -0.992 12.127 1.00 94.88 186 PRO A N 1
ATOM 1502 C CA . PRO A 1 186 ? -9.192 -0.532 11.039 1.00 94.88 186 PRO A CA 1
ATOM 1503 C C . PRO A 1 186 ? -8.478 0.800 11.334 1.00 94.88 186 PRO A C 1
ATOM 1505 O O . PRO A 1 186 ? -7.771 1.313 10.469 1.00 94.88 186 PRO A O 1
ATOM 1508 N N . ALA A 1 187 ? -8.639 1.369 12.534 1.00 93.19 187 ALA A N 1
ATOM 1509 C CA . ALA A 1 187 ? -8.132 2.697 12.897 1.00 93.19 187 ALA A CA 1
ATOM 1510 C C . ALA A 1 187 ? -6.622 2.888 12.650 1.00 93.19 187 ALA A C 1
ATOM 1512 O O . ALA A 1 187 ? -6.199 3.987 12.292 1.00 93.19 187 ALA A O 1
ATOM 1513 N N . ILE A 1 188 ? -5.810 1.827 12.749 1.00 94.62 188 ILE A N 1
ATOM 1514 C CA . ILE A 1 188 ? -4.377 1.888 12.414 1.00 94.62 188 ILE A CA 1
ATOM 1515 C C . ILE A 1 188 ? -4.111 2.400 10.987 1.00 94.62 188 ILE A C 1
ATOM 1517 O O . ILE A 1 188 ? -3.107 3.073 10.772 1.00 94.62 188 ILE A O 1
ATOM 1521 N N . PHE A 1 189 ? -5.004 2.149 10.026 1.00 92.44 189 PHE A N 1
ATOM 1522 C CA . PHE A 1 189 ? -4.850 2.623 8.645 1.00 92.44 189 PHE A CA 1
ATOM 1523 C C . PHE A 1 189 ? -5.302 4.065 8.432 1.00 92.44 189 PHE A C 1
ATOM 1525 O O . PHE A 1 189 ? -4.841 4.721 7.501 1.00 92.44 189 PHE A O 1
ATOM 1532 N N . ALA A 1 190 ? -6.156 4.591 9.311 1.00 90.38 190 ALA A N 1
ATOM 1533 C CA . ALA A 1 190 ? -6.512 6.006 9.301 1.00 90.38 190 ALA A CA 1
ATOM 1534 C C . ALA A 1 190 ? -5.368 6.890 9.825 1.00 90.38 190 ALA A C 1
ATOM 1536 O O . ALA A 1 190 ? -5.312 8.081 9.514 1.00 90.38 190 ALA A O 1
ATOM 1537 N N . HIS A 1 191 ? -4.446 6.309 10.600 1.00 91.12 191 HIS A N 1
ATOM 1538 C CA . HIS A 1 191 ? -3.329 7.031 11.195 1.00 91.12 191 HIS A CA 1
ATOM 1539 C C . HIS A 1 191 ? -2.375 7.599 10.140 1.00 91.12 191 HIS A C 1
ATOM 1541 O O . HIS A 1 191 ? -1.976 6.907 9.201 1.00 91.12 191 HIS A O 1
ATOM 1547 N N . SER A 1 192 ? -1.948 8.850 10.317 1.00 82.75 192 SER A N 1
ATOM 1548 C CA . SER A 1 192 ? -1.188 9.613 9.315 1.00 82.75 192 SER A CA 1
ATOM 1549 C C . SER A 1 192 ? 0.117 8.936 8.889 1.00 82.75 192 SER A C 1
ATOM 1551 O O . SER A 1 192 ? 0.469 8.966 7.712 1.00 82.75 192 SER A O 1
ATOM 1553 N N . HIS A 1 193 ? 0.807 8.268 9.815 1.00 84.88 193 HIS A N 1
ATOM 1554 C CA . HIS A 1 193 ? 2.050 7.549 9.531 1.00 84.88 193 HIS A CA 1
ATOM 1555 C C . HIS A 1 193 ? 1.864 6.272 8.708 1.00 84.88 193 HIS A C 1
ATOM 1557 O O . HIS A 1 193 ? 2.827 5.790 8.123 1.00 84.88 193 HIS A O 1
ATOM 1563 N N . VAL A 1 194 ? 0.655 5.712 8.687 1.00 82.62 194 VAL A N 1
ATOM 1564 C CA . VAL A 1 194 ? 0.313 4.532 7.886 1.00 82.62 194 VAL A CA 1
ATOM 1565 C C . VAL A 1 194 ? -0.293 4.983 6.562 1.00 82.62 194 VAL A C 1
ATOM 1567 O O . VAL A 1 194 ? 0.194 4.602 5.500 1.00 82.62 194 VAL A O 1
ATOM 1570 N N . LYS A 1 195 ? -1.281 5.881 6.616 1.00 83.94 195 LYS A N 1
ATOM 1571 C CA . LYS A 1 195 ? -1.968 6.434 5.444 1.00 83.94 195 LYS A CA 1
ATOM 1572 C C . LYS A 1 195 ? -1.036 7.210 4.511 1.00 83.94 195 LYS A C 1
ATOM 1574 O O . LYS A 1 195 ? -1.157 7.114 3.295 1.00 83.94 195 LYS A O 1
ATOM 1579 N N . GLY A 1 196 ? -0.118 7.989 5.083 1.00 82.88 196 GLY A N 1
ATOM 1580 C CA . GLY A 1 196 ? 0.865 8.795 4.359 1.00 82.88 196 GLY A CA 1
ATOM 1581 C C . GLY A 1 196 ? 2.205 8.095 4.140 1.00 82.88 196 GLY A C 1
ATOM 1582 O O . GLY A 1 196 ? 3.149 8.740 3.685 1.00 82.88 196 GLY A O 1
ATOM 1583 N N . ALA A 1 197 ? 2.326 6.809 4.488 1.00 83.38 197 ALA A N 1
ATOM 1584 C CA . ALA A 1 197 ? 3.568 6.079 4.294 1.00 83.38 197 ALA A CA 1
ATOM 1585 C C . ALA A 1 197 ? 3.928 6.031 2.803 1.00 83.38 197 ALA A C 1
ATOM 1587 O O . ALA A 1 197 ? 3.125 5.638 1.961 1.00 83.38 197 ALA A O 1
ATOM 1588 N N . SER A 1 198 ? 5.179 6.357 2.485 1.00 89.25 198 SER A N 1
ATOM 1589 C CA . SER A 1 198 ? 5.771 6.125 1.163 1.00 89.25 198 SER A CA 1
ATOM 1590 C C . SER A 1 198 ? 6.228 4.672 0.966 1.00 89.25 198 SER A C 1
ATOM 1592 O O . SER A 1 198 ? 6.946 4.366 0.015 1.00 89.25 198 SER A O 1
ATOM 1594 N N . LEU A 1 199 ? 5.850 3.777 1.881 1.00 91.62 199 LEU A N 1
ATOM 1595 C CA . LEU A 1 199 ? 6.231 2.372 1.887 1.00 91.62 199 LEU A CA 1
ATOM 1596 C C . LEU A 1 199 ? 5.060 1.511 1.424 1.00 91.62 199 LEU A C 1
ATOM 1598 O O . LEU A 1 199 ? 3.930 1.707 1.867 1.00 91.62 199 LEU A O 1
ATOM 1602 N N . ALA A 1 200 ? 5.360 0.517 0.590 1.00 95.25 200 ALA A N 1
ATOM 1603 C CA . ALA A 1 200 ? 4.419 -0.552 0.281 1.00 95.25 200 ALA A CA 1
ATOM 1604 C C . ALA A 1 200 ? 4.074 -1.357 1.547 1.00 95.25 200 ALA A C 1
ATOM 1606 O O . ALA A 1 200 ? 4.910 -1.486 2.455 1.00 95.25 200 ALA A O 1
ATOM 1607 N N . TRP A 1 201 ? 2.885 -1.960 1.579 1.00 94.94 201 TRP A N 1
ATOM 1608 C CA . TRP A 1 201 ? 2.414 -2.812 2.671 1.00 94.94 201 TRP A CA 1
ATOM 1609 C C . TRP A 1 201 ? 3.432 -3.891 3.052 1.00 94.94 201 TRP A C 1
ATOM 1611 O O . TRP A 1 201 ? 3.673 -4.120 4.237 1.00 94.94 201 TRP A O 1
ATOM 1621 N N . ASP A 1 202 ? 4.092 -4.505 2.068 1.00 94.81 202 ASP A N 1
ATOM 1622 C CA . ASP A 1 202 ? 5.089 -5.550 2.312 1.00 94.81 202 ASP A CA 1
ATOM 1623 C C . ASP A 1 202 ? 6.273 -5.080 3.160 1.00 94.81 202 ASP A C 1
ATOM 1625 O O . ASP A 1 202 ? 6.778 -5.844 3.979 1.00 94.81 202 ASP A O 1
ATOM 1629 N N . ALA A 1 203 ? 6.692 -3.822 3.021 1.00 94.62 203 ALA A N 1
ATOM 1630 C CA . ALA A 1 203 ? 7.702 -3.237 3.896 1.00 94.62 203 ALA A CA 1
ATOM 1631 C C . ALA A 1 203 ? 7.087 -2.796 5.234 1.00 94.62 203 ALA A C 1
ATOM 1633 O O . ALA A 1 203 ? 7.666 -3.021 6.299 1.00 94.62 203 ALA A O 1
ATOM 1634 N N . LEU A 1 204 ? 5.895 -2.194 5.187 1.00 93.44 204 LEU A N 1
ATOM 1635 C CA . LEU A 1 204 ? 5.225 -1.616 6.348 1.00 93.44 204 LEU A CA 1
ATOM 1636 C C . LEU A 1 204 ? 4.836 -2.661 7.400 1.00 93.44 204 LEU A C 1
ATOM 1638 O O . LEU A 1 204 ? 5.013 -2.429 8.597 1.00 93.44 204 LEU A O 1
ATOM 1642 N N . LYS A 1 205 ? 4.352 -3.832 6.978 1.00 94.12 205 LYS A N 1
ATOM 1643 C CA . LYS A 1 205 ? 3.865 -4.891 7.875 1.00 94.12 205 LYS A CA 1
ATOM 1644 C C . LYS A 1 205 ? 4.928 -5.429 8.829 1.00 94.12 205 LYS A C 1
ATOM 1646 O O . LYS A 1 205 ? 4.595 -5.936 9.893 1.00 94.12 205 LYS A O 1
ATOM 1651 N N . HIS A 1 206 ? 6.206 -5.302 8.473 1.00 93.56 206 HIS A N 1
ATOM 1652 C CA . HIS A 1 206 ? 7.323 -5.686 9.337 1.00 93.56 206 HIS A CA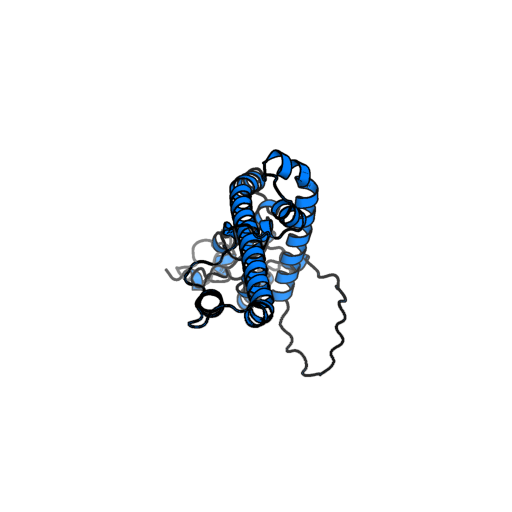 1
ATOM 1653 C C . HIS A 1 206 ? 7.643 -4.641 10.412 1.00 93.56 206 HIS A C 1
ATOM 1655 O O . HIS A 1 206 ? 8.295 -4.962 11.406 1.00 93.56 206 HIS A O 1
ATOM 1661 N N . LEU A 1 207 ? 7.192 -3.402 10.218 1.00 93.38 207 LEU A N 1
ATOM 1662 C CA . LEU A 1 207 ? 7.357 -2.306 11.168 1.00 93.38 207 LEU A CA 1
ATOM 1663 C C . LEU A 1 207 ? 6.193 -2.237 12.163 1.00 93.38 207 LEU A C 1
ATOM 1665 O O . LEU A 1 207 ? 6.380 -1.785 13.292 1.00 93.38 207 LEU A O 1
ATOM 1669 N N . ILE A 1 208 ? 5.009 -2.707 11.763 1.00 94.12 208 ILE A N 1
ATOM 1670 C CA . ILE A 1 208 ? 3.850 -2.836 12.647 1.00 94.12 208 ILE A CA 1
ATOM 1671 C C . ILE A 1 208 ? 4.113 -3.957 13.655 1.00 94.12 208 ILE A C 1
ATOM 1673 O O . ILE A 1 208 ? 4.504 -5.070 13.302 1.00 94.12 208 ILE A O 1
ATOM 1677 N N . LYS A 1 209 ? 3.878 -3.664 14.935 1.00 94.81 209 LYS A N 1
ATOM 1678 C CA . LYS A 1 209 ? 4.052 -4.627 16.027 1.00 94.81 209 LYS A CA 1
ATOM 1679 C C . LYS A 1 209 ? 2.737 -4.824 16.761 1.00 94.81 209 LYS A C 1
ATOM 1681 O O . LYS A 1 209 ? 2.087 -3.851 17.131 1.00 94.81 209 LYS A O 1
ATOM 1686 N N . HIS A 1 210 ? 2.378 -6.079 17.010 1.00 95.31 210 HIS A N 1
ATOM 1687 C CA . HIS A 1 210 ? 1.287 -6.415 17.919 1.00 95.31 210 HIS A CA 1
ATOM 1688 C C . HIS A 1 210 ? 1.650 -5.989 19.349 1.00 95.31 210 HIS A C 1
ATOM 1690 O O . HIS A 1 210 ? 2.745 -6.277 19.840 1.00 95.31 210 HIS A O 1
ATOM 1696 N N . ALA A 1 211 ? 0.725 -5.307 20.018 1.00 93.75 211 ALA A N 1
ATOM 1697 C CA . ALA A 1 211 ? 0.884 -4.827 21.380 1.00 93.75 211 ALA A CA 1
ATOM 1698 C C . ALA A 1 211 ? 0.362 -5.848 22.404 1.00 93.75 211 ALA A C 1
ATOM 1700 O O . ALA A 1 211 ? -0.571 -5.565 23.150 1.00 93.75 211 ALA A O 1
ATOM 1701 N N . GLY A 1 212 ? 0.967 -7.040 22.455 1.00 91.44 212 GLY A N 1
ATOM 1702 C CA . GLY A 1 212 ? 0.467 -8.152 23.281 1.00 91.44 212 GLY A CA 1
ATOM 1703 C C . GLY A 1 212 ? 0.350 -7.846 24.783 1.00 91.44 212 GLY A C 1
ATOM 1704 O O . GLY A 1 212 ? -0.558 -8.345 25.450 1.00 91.44 212 GLY A O 1
ATOM 1705 N N . GLU A 1 213 ? 1.219 -6.984 25.318 1.00 91.75 213 GLU A N 1
ATOM 1706 C CA . GLU A 1 213 ? 1.126 -6.496 26.703 1.00 91.75 213 GLU A CA 1
ATOM 1707 C C . GLU A 1 213 ? -0.131 -5.643 26.917 1.00 91.75 213 GLU A C 1
ATOM 1709 O O . GLU A 1 213 ? -0.909 -5.909 27.832 1.00 91.75 213 GLU A O 1
ATOM 1714 N N . ALA A 1 214 ? -0.382 -4.682 26.021 1.00 91.44 214 ALA A N 1
ATOM 1715 C CA . ALA A 1 214 ? -1.593 -3.866 26.040 1.00 91.44 214 ALA A CA 1
ATOM 1716 C C . ALA A 1 214 ? -2.845 -4.739 25.872 1.00 91.44 214 ALA A C 1
ATOM 1718 O O . ALA A 1 214 ? -3.796 -4.601 26.635 1.00 91.44 214 ALA A O 1
ATOM 1719 N N . GLY A 1 215 ? -2.818 -5.711 24.954 1.00 91.88 215 GLY A N 1
ATOM 1720 C CA . GLY A 1 215 ? -3.895 -6.690 24.789 1.00 91.88 215 GLY A CA 1
ATOM 1721 C C . GLY A 1 215 ? -4.181 -7.480 26.073 1.00 91.88 215 GLY A C 1
ATOM 1722 O O . GLY A 1 215 ? -5.338 -7.702 26.419 1.00 91.88 215 GLY A O 1
ATOM 1723 N N . SER A 1 216 ? -3.151 -7.839 26.844 1.00 93.19 216 SER A N 1
ATOM 1724 C CA . SER A 1 216 ? -3.325 -8.521 28.135 1.00 93.19 216 SER A CA 1
ATOM 1725 C C . SER A 1 216 ? -3.983 -7.624 29.188 1.00 93.19 216 SER A C 1
ATOM 1727 O O . SER A 1 216 ? -4.822 -8.100 29.953 1.00 93.19 216 SER A O 1
ATOM 1729 N N . ILE A 1 217 ? -3.647 -6.329 29.207 1.00 92.12 217 ILE A N 1
ATOM 1730 C CA . ILE A 1 217 ? -4.293 -5.330 30.071 1.00 92.12 217 ILE A CA 1
ATOM 1731 C C . ILE A 1 217 ? -5.761 -5.150 29.666 1.00 92.12 217 ILE A C 1
ATOM 1733 O O . ILE A 1 217 ? -6.633 -5.205 30.530 1.00 92.12 217 ILE A O 1
ATOM 1737 N N . VAL A 1 218 ? -6.056 -5.038 28.365 1.00 93.00 218 VAL A N 1
ATOM 1738 C CA . VAL A 1 218 ? -7.433 -4.985 27.840 1.00 93.00 218 VAL A CA 1
ATOM 1739 C C . VAL A 1 218 ? -8.259 -6.159 28.354 1.00 93.00 218 VAL A C 1
ATOM 1741 O O . VAL A 1 218 ? -9.347 -5.955 28.883 1.00 93.00 218 VAL A O 1
ATOM 1744 N N . LEU A 1 219 ? -7.734 -7.384 28.277 1.00 94.81 219 LEU A N 1
ATOM 1745 C CA . LEU A 1 219 ? -8.444 -8.572 28.757 1.00 94.81 219 LEU A CA 1
ATOM 1746 C C . LEU A 1 219 ? -8.727 -8.533 30.269 1.00 94.81 219 LEU A C 1
ATOM 1748 O O . LEU A 1 219 ? -9.753 -9.054 30.711 1.00 94.81 219 LEU A O 1
ATOM 1752 N N . GLN A 1 220 ? -7.851 -7.921 31.072 1.00 93.50 220 GLN A N 1
ATOM 1753 C CA . GLN A 1 220 ? -8.112 -7.712 32.500 1.00 93.50 220 GLN A CA 1
ATOM 1754 C C . GLN A 1 220 ? -9.217 -6.679 32.720 1.00 93.50 220 GLN A C 1
ATOM 1756 O O . GLN A 1 220 ? -10.110 -6.919 33.529 1.00 93.50 220 GLN A O 1
ATOM 1761 N N . VAL A 1 221 ? -9.193 -5.570 31.977 1.00 90.56 221 VAL A N 1
ATOM 1762 C CA . VAL A 1 221 ? -10.226 -4.528 32.052 1.00 90.56 221 VAL A CA 1
ATOM 1763 C C . VAL A 1 221 ? -11.593 -5.079 31.639 1.00 90.56 221 VAL A C 1
ATOM 1765 O O . VAL A 1 221 ? -12.564 -4.900 32.370 1.00 90.56 221 VAL A O 1
ATOM 1768 N N . LEU A 1 222 ? -11.667 -5.835 30.538 1.00 93.56 222 LEU A N 1
ATOM 1769 C CA . LEU A 1 222 ? -12.895 -6.510 30.105 1.00 93.56 222 LEU A CA 1
ATOM 1770 C C . LEU A 1 222 ? -13.444 -7.424 31.204 1.00 93.56 222 LEU A C 1
ATOM 1772 O O . LEU A 1 222 ? -14.624 -7.356 31.536 1.00 93.56 222 LEU A O 1
ATOM 1776 N N . LYS A 1 223 ? -12.572 -8.213 31.845 1.00 94.75 223 LYS A N 1
ATOM 1777 C CA . LYS A 1 223 ? -12.957 -9.071 32.972 1.00 94.75 223 LYS A CA 1
ATOM 1778 C C . LYS A 1 223 ? -13.501 -8.266 34.158 1.00 94.75 223 LYS A C 1
ATOM 1780 O O . LYS A 1 223 ? -14.471 -8.701 34.771 1.00 94.75 223 LYS A O 1
ATOM 1785 N N . ILE A 1 224 ? -12.895 -7.122 34.486 1.00 90.06 224 ILE A N 1
ATOM 1786 C CA . ILE A 1 224 ? -13.355 -6.233 35.569 1.00 90.06 224 ILE A CA 1
ATOM 1787 C C . ILE A 1 224 ? -14.751 -5.680 35.263 1.00 90.06 224 ILE A C 1
ATOM 1789 O O . ILE A 1 224 ? -15.587 -5.616 36.159 1.00 90.06 224 ILE A O 1
ATOM 1793 N N . PHE A 1 225 ? -15.025 -5.344 34.003 1.00 89.50 225 PHE A N 1
ATOM 1794 C CA . PHE A 1 225 ? -16.344 -4.886 33.562 1.00 89.50 225 PHE A CA 1
ATOM 1795 C C . PHE A 1 225 ? -17.365 -6.012 33.348 1.00 89.50 225 PHE A C 1
ATOM 1797 O O . PHE A 1 225 ? -18.510 -5.730 33.007 1.00 89.50 225 PHE A O 1
ATOM 1804 N N . GLY A 1 226 ? -16.988 -7.279 33.553 1.00 93.75 226 GLY A N 1
ATOM 1805 C CA . GLY A 1 226 ? -17.870 -8.418 33.291 1.00 93.75 226 GLY A CA 1
ATOM 1806 C C . GLY A 1 226 ? -18.163 -8.636 31.802 1.00 93.75 226 GLY A C 1
ATOM 1807 O O . GLY A 1 226 ? -19.166 -9.257 31.462 1.00 93.75 226 GLY A O 1
ATOM 1808 N N . LEU A 1 227 ? -17.301 -8.127 30.920 1.00 94.81 227 LEU A N 1
ATOM 1809 C CA . LEU A 1 227 ? -17.400 -8.261 29.469 1.00 94.81 227 LEU A CA 1
ATOM 1810 C C . LEU A 1 227 ? -16.638 -9.501 28.975 1.00 94.81 227 LEU A C 1
ATOM 1812 O O . LEU A 1 227 ? -15.687 -9.976 29.607 1.00 94.81 227 LEU A O 1
ATOM 1816 N N . ALA A 1 228 ? -17.051 -10.031 27.824 1.00 97.06 228 ALA A N 1
ATOM 1817 C CA . ALA A 1 228 ? -16.428 -11.201 27.211 1.00 97.06 228 ALA A CA 1
ATOM 1818 C C . ALA A 1 228 ? -15.055 -10.862 26.590 1.00 97.06 228 ALA A C 1
ATOM 1820 O O . ALA A 1 228 ? -14.753 -9.704 26.301 1.00 97.06 228 ALA A O 1
ATOM 1821 N N . LYS A 1 229 ? -14.186 -11.860 26.388 1.00 96.31 229 LYS A N 1
ATOM 1822 C CA . LYS A 1 229 ? -12.819 -11.632 25.861 1.00 96.31 229 LYS A CA 1
ATOM 1823 C C . LYS A 1 229 ? -12.796 -11.214 24.387 1.00 96.31 229 LYS A C 1
ATOM 1825 O O . LYS A 1 229 ? -11.856 -10.558 23.958 1.00 96.31 229 LYS A O 1
ATOM 1830 N N . ASP A 1 230 ? -13.818 -11.613 23.650 1.00 96.31 230 ASP A N 1
ATOM 1831 C CA . ASP A 1 230 ? -14.122 -11.302 22.253 1.00 96.31 230 ASP A CA 1
ATOM 1832 C C . ASP A 1 230 ? -14.996 -10.043 22.115 1.00 96.31 230 ASP A C 1
ATOM 1834 O O . ASP A 1 230 ? -15.609 -9.809 21.079 1.00 96.31 230 ASP A O 1
ATOM 1838 N N . THR A 1 231 ? -15.059 -9.206 23.1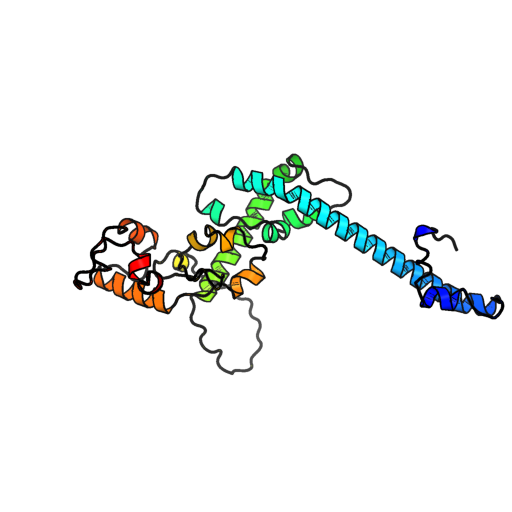59 1.00 96.38 231 THR A N 1
ATOM 1839 C CA . THR A 1 231 ? -15.750 -7.914 23.073 1.00 96.38 231 THR A CA 1
ATOM 1840 C C . THR A 1 231 ? -15.144 -7.081 21.947 1.00 96.38 231 THR A C 1
ATOM 1842 O O . THR A 1 231 ? -13.931 -6.850 21.909 1.00 96.38 231 THR A O 1
ATOM 1845 N N . HIS A 1 232 ? -16.001 -6.603 21.049 1.00 95.62 232 HIS A N 1
ATOM 1846 C CA . HIS A 1 232 ? -15.605 -5.783 19.915 1.00 95.62 232 HIS A CA 1
ATOM 1847 C C . HIS A 1 232 ? -15.097 -4.412 20.388 1.00 95.62 232 HIS A C 1
ATOM 1849 O O . HIS A 1 232 ? -15.649 -3.795 21.299 1.00 95.62 232 HIS A O 1
ATOM 1855 N N . SER A 1 233 ? -14.063 -3.896 19.727 1.00 91.56 233 SER A N 1
ATOM 1856 C CA . SER A 1 233 ? -13.510 -2.551 19.947 1.00 91.56 233 SER A CA 1
ATOM 1857 C C . SER A 1 233 ? -14.567 -1.432 19.922 1.00 91.56 233 SER A C 1
ATOM 1859 O O . SER A 1 233 ? -14.562 -0.573 20.796 1.00 91.56 233 SER A O 1
ATOM 1861 N N . ALA A 1 234 ? -15.521 -1.471 18.986 1.00 89.88 234 ALA A N 1
ATOM 1862 C CA . ALA A 1 234 ? -16.632 -0.524 18.903 1.00 89.88 234 ALA A CA 1
ATOM 1863 C C . ALA A 1 234 ? -17.471 -0.448 20.192 1.00 89.88 234 ALA A C 1
ATOM 1865 O O . ALA A 1 234 ? -17.844 0.647 20.602 1.00 89.88 234 ALA A O 1
ATOM 1866 N N . SER A 1 235 ? -17.701 -1.575 20.875 1.00 90.56 235 SER A N 1
ATOM 1867 C CA . SER A 1 235 ? -18.433 -1.599 22.149 1.00 90.56 235 SER A CA 1
ATOM 1868 C C . SER A 1 235 ? -17.684 -0.879 23.271 1.00 90.56 235 SER A C 1
ATOM 1870 O O . SER A 1 235 ? -18.299 -0.404 24.219 1.00 90.56 235 SER A O 1
ATOM 1872 N N . LEU A 1 236 ? -16.356 -0.776 23.177 1.00 86.62 236 LEU A N 1
ATOM 1873 C CA . LEU A 1 236 ? -15.561 -0.017 24.139 1.00 86.62 236 LEU A CA 1
ATOM 1874 C C . LEU A 1 236 ? -15.553 1.476 23.853 1.00 86.62 236 LEU A C 1
ATOM 1876 O O . LEU A 1 236 ? -15.515 2.249 24.802 1.00 86.62 236 LEU A O 1
ATOM 1880 N N . ASN A 1 237 ? -15.671 1.883 22.589 1.00 82.81 237 ASN A N 1
ATOM 1881 C CA . ASN A 1 237 ? -15.837 3.297 22.248 1.00 82.81 237 ASN A CA 1
ATOM 1882 C C . ASN A 1 237 ? -17.147 3.856 22.825 1.00 82.81 237 ASN A C 1
ATOM 1884 O O . ASN A 1 237 ? -17.241 5.036 23.142 1.00 82.81 237 ASN A O 1
ATOM 1888 N N . GLU A 1 238 ? -18.167 3.015 23.032 1.00 84.88 238 GLU A N 1
ATOM 1889 C CA . GLU A 1 238 ? -19.363 3.435 23.765 1.00 84.88 238 GLU A CA 1
ATOM 1890 C C . GLU A 1 238 ? -19.041 3.786 25.226 1.00 84.88 238 GLU A C 1
ATOM 1892 O O . GLU A 1 238 ? -19.717 4.629 25.811 1.00 84.88 238 GLU A O 1
ATOM 1897 N N . LEU A 1 239 ? -18.004 3.195 25.824 1.00 81.25 239 LEU A N 1
ATOM 1898 C CA . LEU A 1 239 ? -17.553 3.481 27.189 1.00 81.25 239 LEU A CA 1
ATOM 1899 C C . LEU A 1 239 ? -16.606 4.691 27.279 1.00 81.25 239 LEU A C 1
ATOM 1901 O O . LEU A 1 239 ? -16.257 5.077 28.400 1.00 81.25 239 LEU A O 1
ATOM 1905 N N . ASP A 1 240 ? -16.206 5.291 26.153 1.00 7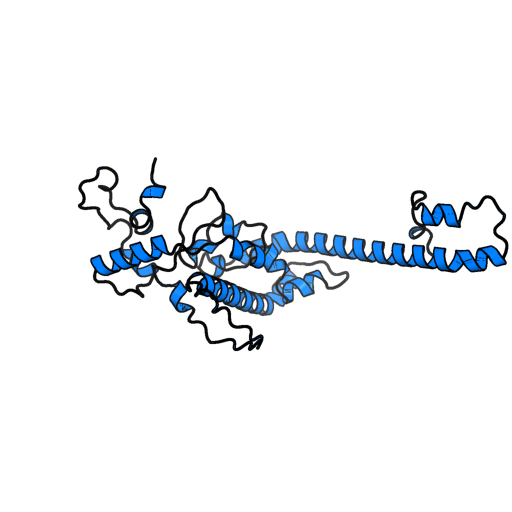5.44 240 ASP A N 1
ATOM 1906 C CA . ASP A 1 240 ? -15.276 6.424 26.138 1.00 75.44 240 ASP A CA 1
ATOM 1907 C C . ASP A 1 240 ? -15.802 7.599 26.969 1.00 75.44 240 ASP A C 1
ATOM 1909 O O . ASP A 1 240 ? -17.004 7.882 27.038 1.00 75.44 240 ASP A O 1
ATOM 1913 N N . GLY A 1 241 ? -14.884 8.238 27.694 1.00 75.62 241 GLY A N 1
ATOM 1914 C CA . GLY A 1 241 ? -15.209 9.277 28.665 1.00 75.62 241 GLY A CA 1
ATOM 1915 C C . GLY A 1 241 ? -16.031 8.813 29.876 1.00 75.62 241 GLY A C 1
ATOM 1916 O O . GLY A 1 241 ? -16.530 9.663 30.614 1.00 75.62 241 GLY A O 1
ATOM 1917 N N . ARG A 1 242 ? -16.194 7.502 30.122 1.00 80.94 242 ARG A N 1
ATOM 1918 C CA . ARG A 1 242 ? -16.918 6.979 31.304 1.00 80.94 242 ARG A CA 1
ATOM 1919 C C . ARG A 1 242 ? -16.038 6.209 32.285 1.00 80.94 242 ARG A C 1
ATOM 1921 O O . ARG A 1 242 ? -16.483 5.911 33.393 1.00 80.94 242 ARG A O 1
ATOM 1928 N N . CYS A 1 243 ? -14.800 5.882 31.918 1.00 82.44 243 CYS A N 1
ATOM 1929 C CA . CYS A 1 243 ? -13.879 5.190 32.816 1.00 82.44 243 CYS A CA 1
ATOM 1930 C C . CYS A 1 243 ? -13.233 6.181 33.793 1.00 82.44 243 CYS A C 1
ATOM 1932 O O . CYS A 1 243 ? -12.467 7.053 33.390 1.00 82.44 243 CYS A O 1
ATOM 1934 N N . VAL A 1 244 ? -13.510 6.026 35.090 1.00 81.94 244 VAL A N 1
ATOM 1935 C CA . VAL A 1 244 ? -12.898 6.826 36.164 1.00 81.94 244 VAL A CA 1
ATOM 1936 C C . VAL A 1 244 ? -12.030 5.921 37.035 1.00 81.94 244 VAL A C 1
ATOM 1938 O O . VAL A 1 244 ? -12.507 4.901 37.536 1.00 81.94 244 VAL A O 1
ATOM 1941 N N . CYS A 1 245 ? -10.759 6.284 37.251 1.00 80.12 245 CYS A N 1
ATOM 1942 C CA . CYS A 1 245 ? -9.916 5.541 38.191 1.00 80.12 245 CYS A CA 1
ATOM 1943 C C . CYS A 1 245 ? -10.329 5.860 39.626 1.00 80.12 245 CYS A C 1
ATOM 1945 O O . CYS A 1 245 ? -10.184 6.989 40.093 1.00 80.12 245 CYS A O 1
ATOM 1947 N N . LEU A 1 246 ? -10.749 4.841 40.374 1.00 82.62 246 LEU A N 1
ATOM 1948 C CA . LEU A 1 246 ? -11.048 4.974 41.806 1.00 82.62 246 LEU A CA 1
ATOM 1949 C C . LEU A 1 246 ? -9.796 4.901 42.697 1.00 82.62 246 LEU A C 1
ATOM 1951 O O . LEU A 1 246 ? -9.888 4.991 43.915 1.00 82.62 246 LEU A O 1
ATOM 1955 N N . CYS A 1 247 ? -8.610 4.784 42.097 1.00 83.50 247 CYS A N 1
ATOM 1956 C CA . CYS A 1 247 ? -7.323 4.733 42.788 1.00 83.50 247 CYS A CA 1
ATOM 1957 C C . CYS A 1 247 ? -6.939 6.037 43.516 1.00 83.50 247 CYS A C 1
ATOM 1959 O O . CYS A 1 247 ? -5.939 6.073 44.227 1.00 83.50 247 CYS A O 1
ATOM 1961 N N . GLY A 1 248 ? -7.675 7.133 43.296 1.00 82.38 248 GLY A N 1
ATOM 1962 C CA . GLY A 1 248 ? -7.416 8.440 43.911 1.00 82.38 248 GLY A CA 1
ATOM 1963 C C . GLY A 1 248 ? -6.242 9.224 43.307 1.00 82.38 248 GLY A C 1
ATOM 1964 O O . GLY A 1 248 ? -6.033 10.385 43.679 1.00 82.38 248 GLY A O 1
ATOM 1965 N N . HIS A 1 249 ? -5.509 8.638 42.353 1.00 81.38 249 HIS A N 1
ATOM 1966 C CA . HIS A 1 249 ? -4.356 9.266 41.713 1.00 81.38 249 HIS A CA 1
ATOM 1967 C C . HIS A 1 249 ? -4.776 10.532 40.935 1.00 81.38 249 HIS A C 1
ATOM 1969 O O . HIS A 1 249 ? -5.657 10.445 40.076 1.00 81.38 249 HIS A O 1
ATOM 1975 N N . PRO A 1 250 ? -4.153 11.705 41.173 1.00 83.94 250 PRO A N 1
ATOM 1976 C CA . PRO A 1 250 ? -4.600 12.978 40.598 1.00 83.94 250 PRO A CA 1
ATOM 1977 C C . PRO A 1 250 ? -4.685 12.984 39.068 1.00 83.94 250 PRO A C 1
ATOM 1979 O O . PRO A 1 250 ? -5.616 13.568 38.521 1.00 83.94 250 PRO A O 1
ATOM 1982 N N . LYS A 1 251 ? -3.760 12.289 38.386 1.00 79.06 251 LYS A N 1
ATOM 1983 C CA . LYS A 1 251 ? -3.723 12.213 36.912 1.00 79.06 251 LYS A CA 1
ATOM 1984 C C . LYS A 1 251 ? -4.890 11.429 36.289 1.00 79.06 251 LYS A C 1
ATOM 1986 O O . LYS A 1 251 ? -5.114 11.559 35.097 1.00 79.06 251 LYS A O 1
ATOM 1991 N N . PHE A 1 252 ? -5.631 10.643 37.073 1.00 81.00 252 PHE A N 1
ATOM 1992 C CA . PHE A 1 252 ? -6.686 9.746 36.576 1.00 81.00 252 PHE A CA 1
ATOM 1993 C C . PHE A 1 252 ? -8.073 10.070 37.156 1.00 81.00 252 PHE A C 1
ATOM 1995 O O . PHE A 1 252 ? -8.955 9.213 37.183 1.00 81.00 252 PHE A O 1
ATOM 2002 N N . ARG A 1 253 ? -8.252 11.295 37.675 1.00 83.00 253 ARG A N 1
ATOM 2003 C CA . ARG A 1 253 ? -9.533 11.765 38.233 1.00 83.00 253 ARG A CA 1
ATOM 2004 C C . ARG A 1 253 ? -10.533 12.181 37.162 1.00 83.00 253 ARG A C 1
ATOM 2006 O O . ARG A 1 253 ? -11.733 12.114 37.405 1.00 83.00 253 ARG A O 1
ATOM 2013 N N . ALA A 1 254 ? -10.041 12.644 36.017 1.00 85.62 254 ALA A N 1
ATOM 2014 C CA . ALA A 1 254 ? -10.894 12.914 34.874 1.00 85.62 254 ALA A CA 1
ATOM 2015 C C . ALA A 1 254 ? -11.343 11.583 34.253 1.00 85.62 254 ALA A C 1
ATOM 2017 O O . ALA A 1 254 ? -10.564 10.624 34.267 1.00 85.62 254 ALA A O 1
ATOM 2018 N N . PRO A 1 255 ? -12.565 11.514 33.705 1.00 85.88 255 PRO A N 1
ATOM 2019 C CA . PRO A 1 255 ? -12.946 10.397 32.864 1.00 85.88 255 PRO A CA 1
ATOM 2020 C C . PRO A 1 255 ? -11.956 10.251 31.709 1.00 85.88 255 PRO A C 1
ATOM 2022 O O . PRO A 1 255 ? -11.550 11.244 31.103 1.00 85.88 255 PRO A O 1
ATOM 2025 N N . MET A 1 256 ? -11.539 9.019 31.450 1.00 84.62 256 MET A N 1
ATOM 2026 C CA . MET A 1 256 ? -10.585 8.688 30.401 1.00 84.62 256 MET A CA 1
ATOM 2027 C C . MET A 1 256 ? -11.241 7.805 29.354 1.00 84.62 256 MET A C 1
ATOM 2029 O O . MET A 1 256 ? -12.119 6.996 29.666 1.00 84.62 256 MET A O 1
ATOM 2033 N N . ASP A 1 257 ? -10.748 7.935 28.130 1.00 84.50 257 ASP A N 1
ATOM 2034 C CA . ASP A 1 257 ? -11.042 6.995 27.059 1.00 84.50 257 ASP A CA 1
ATOM 2035 C C . ASP A 1 257 ? -10.378 5.646 27.340 1.00 84.50 257 ASP A C 1
ATOM 2037 O O . ASP A 1 257 ? -9.452 5.520 28.159 1.00 84.50 257 ASP A O 1
ATOM 2041 N N . PHE A 1 258 ? -10.833 4.617 26.635 1.00 83.94 258 PHE A N 1
ATOM 2042 C CA . PHE A 1 258 ? -10.366 3.258 26.871 1.00 83.94 258 PHE A CA 1
ATOM 2043 C C . PHE A 1 258 ? -8.862 3.083 26.587 1.00 83.94 258 PHE A C 1
ATOM 2045 O O . PHE A 1 258 ? -8.149 2.415 27.337 1.00 83.94 258 PHE A O 1
ATOM 2052 N N . ILE A 1 259 ? -8.339 3.711 25.531 1.00 82.62 259 ILE A N 1
ATOM 2053 C CA . ILE A 1 259 ? -6.923 3.581 25.146 1.00 82.62 259 ILE A CA 1
ATOM 2054 C C . ILE A 1 259 ? -5.960 4.151 26.214 1.00 82.62 259 ILE A C 1
ATOM 2056 O O . ILE A 1 259 ? -5.028 3.434 26.596 1.00 82.62 259 ILE A O 1
ATOM 2060 N N . PRO A 1 260 ? -6.159 5.374 26.752 1.00 81.94 260 PRO A N 1
ATOM 2061 C CA . PRO A 1 260 ? -5.387 5.877 27.891 1.00 81.94 260 PRO A CA 1
ATOM 2062 C C . PRO A 1 260 ? -5.371 4.957 29.116 1.00 81.94 260 PRO A C 1
ATOM 2064 O O . PRO A 1 260 ? -4.340 4.853 29.781 1.00 81.94 260 PRO A O 1
ATOM 2067 N N . LEU A 1 261 ? -6.476 4.257 29.402 1.00 83.25 261 LEU A N 1
ATOM 2068 C CA . LEU A 1 261 ? -6.555 3.315 30.523 1.00 83.25 261 LEU A CA 1
ATOM 2069 C C . LEU A 1 261 ? -5.598 2.125 30.345 1.00 83.25 261 LEU A C 1
ATOM 2071 O O . LEU A 1 261 ? -5.004 1.649 31.310 1.00 83.25 261 LEU A O 1
ATOM 2075 N N . VAL A 1 262 ? -5.438 1.653 29.109 1.00 84.50 262 VAL A N 1
ATOM 2076 C CA . VAL A 1 262 ? -4.595 0.499 28.768 1.00 84.50 262 VAL A CA 1
ATOM 2077 C C . VAL A 1 262 ? -3.109 0.873 28.730 1.00 84.50 262 VAL A C 1
ATOM 2079 O O . VAL A 1 262 ? -2.255 0.023 28.983 1.00 84.50 262 VAL A O 1
ATOM 2082 N N . ARG A 1 263 ? -2.783 2.141 28.443 1.00 81.38 263 ARG A N 1
ATOM 2083 C CA . ARG A 1 263 ? -1.407 2.661 28.412 1.00 81.38 263 ARG A CA 1
ATOM 2084 C C . ARG A 1 263 ? -1.271 4.035 29.077 1.00 81.38 263 ARG A C 1
ATOM 2086 O O . ARG A 1 263 ? -1.153 5.053 28.390 1.00 81.38 263 ARG A O 1
ATOM 2093 N N . PRO A 1 264 ? -1.211 4.075 30.417 1.00 66.06 264 PRO A N 1
ATOM 2094 C CA . PRO A 1 264 ? -1.060 5.329 31.152 1.00 66.06 264 PRO A CA 1
ATOM 2095 C C . PRO A 1 264 ? 0.319 5.980 30.959 1.00 66.06 264 PRO A C 1
ATOM 2097 O O . PRO A 1 264 ? 0.471 7.185 31.139 1.00 66.06 264 PRO A O 1
ATOM 2100 N N . ASP A 1 265 ? 1.330 5.201 30.578 1.00 74.44 265 ASP A N 1
ATOM 2101 C CA . ASP A 1 265 ? 2.713 5.645 30.408 1.00 74.44 265 ASP A CA 1
ATOM 2102 C C . ASP A 1 265 ? 2.916 6.578 29.200 1.00 74.44 265 ASP A C 1
ATOM 2104 O O . ASP A 1 265 ? 3.809 7.427 29.234 1.00 74.44 265 ASP A O 1
ATOM 2108 N N . LEU A 1 266 ? 2.043 6.502 28.186 1.00 65.25 266 LEU A N 1
ATOM 2109 C CA . LEU A 1 266 ? 2.034 7.419 27.033 1.00 65.25 266 LEU A CA 1
ATOM 2110 C C . LEU A 1 266 ? 1.616 8.856 27.384 1.00 65.25 266 LEU A C 1
ATOM 2112 O O . LEU A 1 266 ? 1.835 9.755 26.578 1.00 65.25 266 LEU A O 1
ATOM 2116 N N . TYR A 1 267 ? 1.044 9.085 28.569 1.00 58.69 267 TYR A N 1
ATOM 2117 C CA . TYR A 1 267 ? 0.513 10.387 28.998 1.00 58.69 267 TYR A CA 1
ATOM 2118 C C . TYR A 1 267 ? 1.362 11.042 30.094 1.00 58.69 267 TYR A C 1
ATOM 2120 O O . TYR A 1 267 ? 0.884 11.861 30.884 1.00 58.69 267 TYR A O 1
ATOM 2128 N N . SER A 1 268 ? 2.646 10.689 30.139 1.00 54.69 268 SER A N 1
ATOM 2129 C CA . SER A 1 268 ? 3.642 11.344 30.986 1.00 54.69 268 SER A CA 1
ATOM 2130 C C . SER A 1 268 ? 4.017 12.710 30.394 1.00 54.69 268 SER A C 1
ATOM 2132 O O . SER A 1 268 ? 5.096 12.866 29.833 1.00 54.69 268 SER A O 1
ATOM 2134 N N . PHE A 1 269 ? 3.093 13.673 30.475 1.00 47.84 269 PHE A N 1
ATOM 2135 C CA . PHE A 1 269 ? 3.393 15.102 30.346 1.00 47.84 269 PHE A CA 1
ATOM 2136 C C . PHE A 1 269 ? 4.040 15.627 31.632 1.00 47.84 269 PHE A C 1
ATOM 2138 O O . PHE A 1 269 ? 3.644 15.153 32.735 1.00 47.84 269 PHE A O 1
#

pLDDT: mean 89.72, std 9.68, range [47.84, 98.38]